Protein AF-A0A7V2TWV7-F1 (afdb_monomer_lite)

pLDDT: mean 93.36, std 8.92, range [49.44, 98.75]

Structure (mmCIF, N/CA/C/O backbone):
data_AF-A0A7V2TWV7-F1
#
_entry.id   AF-A0A7V2TWV7-F1
#
loop_
_atom_site.group_PDB
_atom_site.id
_atom_site.type_symbol
_atom_site.label_atom_id
_atom_site.label_alt_id
_atom_site.label_comp_id
_atom_site.label_asym_id
_atom_site.label_entity_id
_atom_site.label_seq_id
_atom_site.pdbx_PDB_ins_code
_atom_site.Cartn_x
_atom_site.Cartn_y
_atom_site.Cartn_z
_atom_site.occupancy
_atom_site.B_iso_or_equiv
_atom_site.auth_seq_id
_atom_site.auth_comp_id
_atom_site.auth_asym_id
_atom_site.auth_atom_id
_atom_site.pdbx_PDB_model_num
ATOM 1 N N . MET A 1 1 ? -21.139 -4.690 10.471 1.00 61.66 1 MET A N 1
ATOM 2 C CA . MET A 1 1 ? -19.764 -4.947 9.991 1.00 61.66 1 MET A CA 1
ATOM 3 C C . MET A 1 1 ? -18.711 -4.572 11.035 1.00 61.66 1 MET A C 1
ATOM 5 O O . MET A 1 1 ? -18.052 -5.474 11.526 1.00 61.66 1 MET A O 1
ATOM 9 N N . ALA A 1 2 ? -18.625 -3.311 11.488 1.00 77.69 2 ALA A N 1
ATOM 10 C CA . ALA A 1 2 ? -17.609 -2.866 12.463 1.00 77.69 2 ALA A CA 1
ATOM 11 C C . ALA A 1 2 ? -17.563 -3.653 13.796 1.00 77.69 2 ALA A C 1
ATOM 13 O O . ALA A 1 2 ? -16.496 -3.814 14.387 1.00 77.69 2 ALA A O 1
ATOM 14 N N . ARG A 1 3 ? -18.701 -4.185 14.267 1.00 82.31 3 ARG A N 1
ATOM 15 C CA . ARG A 1 3 ? -18.780 -4.985 15.506 1.00 82.31 3 ARG A CA 1
ATOM 16 C C . ARG A 1 3 ? -18.025 -6.320 15.440 1.00 82.31 3 ARG A C 1
ATOM 18 O O . ARG A 1 3 ? -17.662 -6.833 16.486 1.00 82.31 3 ARG A O 1
ATOM 25 N N . ASN A 1 4 ? -17.754 -6.839 14.240 1.00 89.12 4 ASN A N 1
ATOM 26 C CA . ASN A 1 4 ? -17.148 -8.161 14.041 1.00 89.12 4 ASN A CA 1
ATOM 27 C C . ASN A 1 4 ? -15.669 -8.093 13.617 1.00 89.12 4 ASN A C 1
ATOM 29 O O . ASN A 1 4 ? -15.103 -9.116 13.248 1.00 89.12 4 ASN A O 1
ATOM 33 N N . LEU A 1 5 ? -15.045 -6.907 13.623 1.00 95.56 5 LEU A N 1
ATOM 34 C CA . LEU A 1 5 ? -13.619 -6.796 13.301 1.00 95.56 5 LEU A CA 1
ATOM 35 C C . LEU A 1 5 ? -12.778 -7.468 14.388 1.00 95.56 5 LEU A C 1
ATOM 37 O O . LEU A 1 5 ? -12.935 -7.151 15.573 1.00 95.56 5 LEU A O 1
ATOM 41 N N . ARG A 1 6 ? -11.849 -8.327 13.960 1.00 96.88 6 ARG A N 1
ATOM 42 C CA . ARG A 1 6 ? -10.876 -9.044 14.799 1.00 96.88 6 ARG A CA 1
ATOM 43 C C . ARG A 1 6 ? -9.765 -8.112 15.297 1.00 96.88 6 ARG A C 1
ATOM 45 O O . ARG A 1 6 ? -8.617 -8.189 14.869 1.00 96.88 6 ARG A O 1
ATOM 52 N N . ARG A 1 7 ? -10.137 -7.152 16.153 1.00 95.50 7 ARG A N 1
ATOM 53 C CA . ARG A 1 7 ? -9.257 -6.086 16.687 1.00 95.50 7 ARG A CA 1
ATOM 54 C C . ARG A 1 7 ? -8.087 -6.621 17.509 1.00 95.50 7 ARG A C 1
ATOM 56 O O . ARG A 1 7 ? -7.082 -5.937 17.645 1.00 95.50 7 ARG A O 1
ATOM 63 N N . ASP A 1 8 ? -8.238 -7.815 18.059 1.00 95.50 8 ASP A N 1
ATOM 64 C CA . ASP A 1 8 ? -7.218 -8.562 18.791 1.00 95.50 8 ASP A CA 1
ATOM 65 C C . ASP A 1 8 ? -5.997 -8.927 17.930 1.00 95.50 8 ASP A C 1
ATOM 67 O O . ASP A 1 8 ? -4.922 -9.145 18.477 1.00 95.50 8 ASP A O 1
ATOM 71 N N . LEU A 1 9 ? -6.129 -8.918 16.597 1.00 96.88 9 LEU A N 1
ATOM 72 C CA . LEU A 1 9 ? -5.014 -9.134 15.669 1.00 96.88 9 LEU A CA 1
ATOM 73 C C . LEU A 1 9 ? -4.131 -7.892 15.465 1.00 96.88 9 LEU A C 1
ATOM 75 O O . LEU A 1 9 ? -3.061 -7.998 14.866 1.00 96.88 9 LEU A O 1
ATOM 79 N N . LEU A 1 10 ? -4.572 -6.709 15.908 1.00 96.62 10 LEU A N 1
ATOM 80 C CA . LEU A 1 10 ? -3.761 -5.497 15.816 1.00 96.62 10 LEU A CA 1
ATOM 81 C C . LEU A 1 10 ? -2.607 -5.568 16.815 1.00 96.62 10 LEU A C 1
ATOM 83 O O . LEU A 1 10 ? -2.808 -5.839 18.000 1.00 96.62 10 LEU A O 1
ATOM 87 N N . LEU A 1 11 ? -1.404 -5.255 16.334 1.00 96.19 11 LEU A N 1
ATOM 88 C CA . LEU A 1 11 ? -0.247 -5.081 17.204 1.00 96.19 11 LEU A CA 1
ATOM 89 C C . LEU A 1 11 ? -0.469 -3.896 18.160 1.00 96.19 11 LEU A C 1
ATOM 91 O O . LEU A 1 11 ? -1.264 -2.994 17.889 1.00 96.19 11 LEU A O 1
ATOM 95 N N . GLN A 1 12 ? 0.257 -3.920 19.277 1.00 94.69 12 GLN A N 1
ATOM 96 C CA . GLN A 1 12 ? 0.320 -2.840 20.264 1.00 94.69 12 GLN A CA 1
ATOM 97 C C . GLN A 1 12 ? 1.786 -2.435 20.428 1.00 94.69 12 GLN A C 1
ATOM 99 O O . GLN A 1 12 ? 2.433 -2.724 21.434 1.00 94.69 12 GLN A O 1
ATOM 104 N N . LEU A 1 13 ? 2.357 -1.872 19.364 1.00 93.12 13 LEU A N 1
ATOM 105 C CA . LEU A 1 13 ? 3.737 -1.405 19.374 1.00 93.12 13 LEU A CA 1
ATOM 106 C C . LEU A 1 13 ? 3.847 -0.195 20.309 1.00 93.12 13 LEU A C 1
ATOM 108 O O . LEU A 1 13 ? 2.980 0.680 20.251 1.00 93.12 13 LEU A O 1
ATOM 112 N N . PRO A 1 14 ? 4.897 -0.102 21.140 1.00 89.56 14 PRO A N 1
ATOM 113 C CA . PRO A 1 14 ? 5.072 1.060 21.994 1.00 89.56 14 PRO A CA 1
ATOM 114 C C . PRO A 1 14 ? 5.190 2.326 21.130 1.00 89.56 14 PRO A C 1
ATOM 116 O O . PRO A 1 14 ? 5.831 2.284 20.071 1.00 89.56 14 PRO A O 1
ATOM 119 N N . PRO A 1 15 ? 4.583 3.450 21.544 1.00 81.69 15 PRO A N 1
ATOM 120 C CA . PRO A 1 15 ? 4.800 4.719 20.869 1.00 81.69 15 PRO A CA 1
ATOM 121 C C . PRO A 1 15 ? 6.282 5.098 20.959 1.00 81.69 15 PRO A C 1
ATOM 123 O O . PRO A 1 15 ? 6.940 4.867 21.972 1.00 81.69 15 PRO A O 1
ATOM 126 N N . VAL A 1 16 ? 6.820 5.685 19.890 1.00 72.94 16 VAL A N 1
ATOM 127 C CA . VAL A 1 16 ? 8.181 6.226 19.917 1.00 72.94 16 VAL A CA 1
ATOM 128 C C . VAL A 1 16 ? 8.148 7.533 20.702 1.00 72.94 16 VAL A C 1
ATOM 130 O O . VAL A 1 16 ? 7.454 8.470 20.306 1.00 72.94 16 VAL A O 1
ATOM 133 N N . GLU A 1 17 ? 8.898 7.609 21.798 1.00 62.69 17 GLU A N 1
ATOM 134 C CA . GLU A 1 17 ? 9.150 8.876 22.484 1.00 62.69 17 GLU A CA 1
ATOM 135 C C . GLU A 1 17 ? 9.933 9.791 21.529 1.00 62.69 17 GLU A C 1
ATOM 137 O O . GLU A 1 17 ? 11.046 9.474 21.103 1.00 62.69 17 GLU A O 1
ATOM 142 N N . GLY A 1 18 ? 9.317 10.896 21.102 1.00 53.47 18 GLY A N 1
ATOM 143 C CA . GLY A 1 18 ? 9.945 11.857 20.197 1.00 53.47 18 GLY A CA 1
ATOM 144 C C . GLY A 1 18 ? 11.237 12.411 20.803 1.00 53.47 18 GLY A C 1
ATOM 145 O O . GLY A 1 18 ? 11.235 12.900 21.927 1.00 53.47 18 GLY A O 1
ATOM 146 N N . GLY A 1 19 ? 12.343 12.333 20.058 1.00 49.44 19 GLY A N 1
ATOM 147 C CA . GLY A 1 19 ? 13.677 12.626 20.587 1.00 49.44 19 GLY A CA 1
ATOM 148 C C . GLY A 1 19 ? 14.659 13.144 19.540 1.00 49.44 19 GLY A C 1
ATOM 149 O O . GLY A 1 19 ? 15.716 12.564 19.333 1.00 49.44 19 GLY A O 1
ATOM 150 N N . MET A 1 20 ? 14.305 14.242 18.877 1.00 53.69 20 MET A N 1
ATOM 151 C CA . MET A 1 20 ? 15.251 15.287 18.464 1.00 53.69 20 MET A CA 1
ATOM 152 C C . MET A 1 20 ? 14.556 16.627 18.736 1.00 53.69 20 MET A C 1
ATOM 154 O O . MET A 1 20 ? 13.328 16.669 18.748 1.00 53.69 20 MET A O 1
ATOM 158 N N . GLU A 1 21 ? 15.293 17.720 18.946 1.00 57.00 21 GLU A N 1
ATOM 159 C CA . GLU A 1 21 ? 14.737 19.045 19.309 1.00 57.00 21 GLU A CA 1
ATOM 160 C C . GLU A 1 21 ? 13.650 19.575 18.341 1.00 57.00 21 GLU A C 1
ATOM 162 O O . GLU A 1 21 ? 12.891 20.475 18.688 1.00 57.00 21 GLU A O 1
ATOM 167 N N . GLN A 1 22 ? 13.537 18.989 17.141 1.00 57.78 22 GLN A N 1
ATOM 168 C CA . GLN A 1 22 ? 12.493 19.223 16.132 1.00 57.78 22 GLN A CA 1
ATOM 169 C C . GLN A 1 22 ? 11.877 17.902 15.618 1.00 57.78 22 GLN A C 1
ATOM 171 O O . GLN A 1 22 ? 11.672 17.737 14.416 1.00 57.78 22 GLN A O 1
ATOM 176 N N . GLY A 1 23 ? 11.683 16.917 16.501 1.00 56.44 23 GLY A N 1
ATOM 177 C CA . GLY A 1 23 ? 11.329 15.536 16.152 1.00 56.44 23 GLY A CA 1
ATOM 178 C C . GLY A 1 23 ? 10.131 15.391 15.197 1.00 56.44 23 GLY A C 1
ATOM 179 O O . GLY A 1 23 ? 9.318 16.310 15.060 1.00 56.44 23 GLY A O 1
ATOM 180 N N . PRO A 1 24 ? 10.001 14.233 14.515 1.00 58.47 24 PRO A N 1
ATOM 181 C CA . PRO A 1 24 ? 8.863 13.979 13.638 1.00 58.47 24 PRO A CA 1
ATOM 182 C C . PRO A 1 24 ? 7.559 14.198 14.410 1.00 58.47 24 PRO A C 1
ATOM 184 O O . PRO A 1 24 ? 7.430 13.743 15.547 1.00 58.47 24 PRO A O 1
ATOM 187 N N . ARG A 1 25 ? 6.612 14.925 13.799 1.00 68.00 25 ARG A N 1
ATOM 188 C CA . ARG A 1 25 ? 5.305 15.197 14.415 1.00 68.00 25 ARG A CA 1
ATOM 189 C C . ARG A 1 25 ? 4.683 13.889 14.891 1.00 68.00 25 ARG A C 1
ATOM 191 O O . ARG A 1 25 ? 4.711 12.898 14.159 1.00 68.00 25 ARG A O 1
ATOM 198 N N . GLU A 1 26 ? 4.099 13.924 16.086 1.00 77.38 26 GLU A N 1
ATOM 199 C CA . GLU A 1 26 ? 3.306 12.815 16.605 1.00 77.38 26 GLU A CA 1
ATOM 200 C C . GLU A 1 26 ? 2.275 12.379 15.552 1.00 77.38 26 GLU A C 1
ATOM 202 O O . GLU A 1 26 ? 1.622 13.206 14.908 1.00 77.38 26 GLU A O 1
ATOM 207 N N . ILE A 1 27 ? 2.137 11.069 15.356 1.00 86.56 27 ILE A N 1
ATOM 208 C CA . ILE A 1 27 ? 1.070 10.523 14.525 1.00 86.56 27 ILE A CA 1
ATOM 209 C C . ILE A 1 27 ? -0.218 10.604 15.344 1.00 86.56 27 ILE A C 1
ATOM 211 O O . ILE A 1 27 ? -0.360 9.915 16.346 1.00 86.56 27 ILE A O 1
ATOM 215 N N . ILE A 1 28 ? -1.168 11.429 14.908 1.00 91.19 28 ILE A N 1
ATOM 216 C CA . ILE A 1 28 ? -2.465 11.596 15.573 1.00 91.19 28 ILE A CA 1
ATOM 217 C C . ILE A 1 28 ? -3.513 10.751 14.821 1.00 91.19 28 ILE A C 1
ATOM 219 O O . ILE A 1 28 ? -3.941 11.169 13.740 1.00 91.19 28 ILE A O 1
ATOM 223 N N . PRO A 1 29 ? -3.924 9.563 15.327 1.00 94.56 29 PRO A N 1
ATOM 224 C CA . PRO A 1 29 ? -4.937 8.707 14.702 1.00 94.56 29 PRO A CA 1
ATOM 225 C C . PRO A 1 29 ? -6.177 9.431 14.176 1.00 94.56 29 PRO A C 1
ATOM 227 O O . PRO A 1 29 ? -6.657 9.119 13.089 1.00 94.56 29 PRO A O 1
ATOM 230 N N . GLU A 1 30 ? -6.680 10.419 14.907 1.00 96.06 30 GLU A N 1
ATOM 231 C CA . GLU A 1 30 ? -7.881 11.173 14.561 1.00 96.06 30 GLU A CA 1
ATOM 232 C C . GLU A 1 30 ? -7.690 12.014 13.294 1.00 96.06 30 GLU A C 1
ATOM 234 O O . GLU A 1 30 ? -8.562 12.025 12.427 1.00 96.06 30 GLU A O 1
ATOM 239 N N . GLU A 1 31 ? -6.532 12.658 13.125 1.00 94.44 31 GLU A N 1
ATOM 240 C CA . GLU A 1 31 ? -6.228 13.403 11.898 1.00 94.44 31 GLU A CA 1
ATOM 241 C C . GLU A 1 31 ? -6.141 12.481 10.679 1.00 94.44 31 GLU A C 1
ATOM 243 O O . GLU A 1 31 ? -6.484 12.864 9.555 1.00 94.44 31 GLU A O 1
ATOM 248 N N . TRP A 1 32 ? -5.648 11.260 10.878 1.00 95.50 32 TRP A N 1
ATOM 249 C CA . TRP A 1 32 ? -5.621 10.255 9.824 1.00 95.50 32 TRP A CA 1
ATOM 250 C C . TRP A 1 32 ? -7.015 9.698 9.556 1.00 95.50 32 TRP A C 1
ATOM 252 O O . TRP A 1 32 ? -7.351 9.483 8.395 1.00 95.50 32 TRP A O 1
ATOM 262 N N . ALA A 1 33 ? -7.864 9.555 10.578 1.00 97.31 33 ALA A N 1
ATOM 263 C CA . ALA A 1 33 ? -9.247 9.122 10.399 1.00 97.31 33 ALA A CA 1
ATOM 264 C C . ALA A 1 33 ? -10.003 10.053 9.440 1.00 97.31 33 ALA A C 1
ATOM 266 O O . ALA A 1 33 ? -10.718 9.571 8.560 1.00 97.31 33 ALA A O 1
ATOM 267 N N . GLU A 1 34 ? -9.788 11.367 9.552 1.00 95.75 34 GLU A N 1
ATOM 268 C CA . GLU A 1 34 ? -10.427 12.358 8.678 1.00 95.75 34 GLU A CA 1
ATOM 269 C C . GLU A 1 34 ? -9.988 12.253 7.208 1.00 95.75 34 GLU A C 1
ATOM 271 O O . GLU A 1 34 ? -10.780 12.536 6.308 1.00 95.75 34 GLU A O 1
ATOM 276 N N . ARG A 1 35 ? -8.766 11.784 6.928 1.00 94.69 35 ARG A N 1
ATOM 277 C CA . ARG A 1 35 ? -8.273 11.588 5.548 1.00 94.69 35 ARG A CA 1
ATOM 278 C C . ARG A 1 35 ? -8.954 10.421 4.833 1.00 94.69 35 ARG A C 1
ATOM 280 O O . ARG A 1 35 ? -9.152 10.480 3.624 1.00 94.69 35 ARG A O 1
ATOM 287 N N . PHE A 1 36 ? -9.351 9.398 5.586 1.00 96.94 36 PHE A N 1
ATOM 288 C CA . PHE A 1 36 ? -10.046 8.213 5.070 1.00 96.94 36 PHE A CA 1
ATOM 289 C C . PHE A 1 36 ? -11.573 8.292 5.236 1.00 96.94 36 PHE A C 1
ATOM 291 O O . PHE A 1 36 ? -12.278 7.336 4.931 1.00 96.94 36 PHE A O 1
ATOM 298 N N . ARG A 1 37 ? -12.125 9.415 5.724 1.00 96.88 37 ARG A N 1
ATOM 299 C CA . ARG A 1 37 ? -13.570 9.537 6.007 1.00 96.88 37 ARG A CA 1
ATOM 300 C C . ARG A 1 37 ? -14.452 9.549 4.751 1.00 96.88 37 ARG A C 1
ATOM 302 O O . ARG A 1 37 ? -15.658 9.344 4.857 1.00 96.88 37 ARG A O 1
ATOM 309 N N . ARG A 1 38 ? -13.882 9.899 3.591 1.00 96.69 38 ARG A N 1
ATOM 310 C CA . ARG A 1 38 ? -14.579 10.026 2.299 1.00 96.69 38 ARG A CA 1
ATOM 311 C C . ARG A 1 38 ? -14.051 8.962 1.329 1.00 96.69 38 ARG A C 1
ATOM 313 O O . ARG A 1 38 ? -12.848 8.708 1.359 1.00 96.69 38 ARG A O 1
ATOM 320 N N . PRO A 1 39 ? -14.895 8.407 0.440 1.00 94.25 39 PRO A N 1
ATOM 321 C CA . PRO A 1 39 ? -14.467 7.396 -0.524 1.00 94.25 39 PRO A CA 1
ATOM 322 C C . PRO A 1 39 ? -13.392 7.915 -1.476 1.00 94.25 39 PRO A C 1
ATOM 324 O O . PRO A 1 39 ? -13.570 8.970 -2.095 1.00 94.25 39 PRO A O 1
ATOM 327 N N . TRP A 1 40 ? -12.307 7.160 -1.618 1.00 95.75 40 TRP A N 1
ATOM 328 C CA . TRP A 1 40 ? -11.305 7.367 -2.662 1.00 95.75 40 TRP A CA 1
ATOM 329 C C . TRP A 1 40 ? -11.711 6.547 -3.891 1.00 95.75 40 TRP A C 1
ATOM 331 O O . TRP A 1 40 ? -12.102 5.390 -3.757 1.00 95.75 40 TRP A O 1
ATOM 341 N N . LEU A 1 41 ? -11.720 7.171 -5.073 1.00 92.12 41 LEU A N 1
ATOM 342 C CA . LEU A 1 41 ? -12.352 6.585 -6.261 1.00 92.12 41 LEU A CA 1
ATOM 343 C C . LEU A 1 41 ? -11.518 5.456 -6.872 1.00 92.12 41 LEU A C 1
ATOM 345 O O . LEU A 1 41 ? -12.093 4.471 -7.314 1.00 92.12 41 LEU A O 1
ATOM 349 N N . ASP A 1 42 ? -10.189 5.603 -6.892 1.00 93.56 42 ASP A N 1
ATOM 350 C CA . ASP A 1 42 ? -9.181 4.599 -7.282 1.00 93.56 42 ASP A CA 1
ATOM 351 C C . ASP A 1 42 ? -9.431 3.795 -8.580 1.00 93.56 42 ASP A C 1
ATOM 353 O O . ASP A 1 42 ? -8.740 2.813 -8.847 1.00 93.56 42 ASP A O 1
ATOM 357 N N . VAL A 1 43 ? -10.364 4.221 -9.432 1.00 94.38 43 VAL A N 1
ATOM 358 C CA . VAL A 1 43 ? -10.708 3.564 -10.702 1.00 94.38 43 VAL A CA 1
ATOM 359 C C . VAL A 1 43 ? -9.887 4.090 -11.880 1.00 94.38 43 VAL A C 1
ATOM 361 O O . VAL A 1 43 ? -9.593 3.329 -12.801 1.00 94.38 43 VAL A O 1
ATOM 364 N N . CYS A 1 44 ? -9.463 5.359 -11.878 1.00 94.12 44 CYS A N 1
ATOM 365 C CA . CYS A 1 44 ? -8.508 5.856 -12.867 1.00 94.12 44 CYS A CA 1
ATOM 366 C C . CYS A 1 44 ? -7.072 5.590 -12.410 1.00 94.12 44 CYS A C 1
ATOM 368 O O . CYS A 1 44 ? -6.596 6.172 -11.437 1.00 94.12 44 CYS A O 1
ATOM 370 N N . PHE A 1 45 ? -6.332 4.778 -13.168 1.00 94.44 45 PHE A N 1
ATOM 371 C CA . PHE A 1 45 ? -4.949 4.421 -12.829 1.00 94.44 45 PHE A CA 1
ATOM 372 C C . PHE A 1 45 ? -4.014 5.630 -12.638 1.00 94.44 45 PHE A C 1
ATOM 374 O O . PHE A 1 45 ? -3.135 5.608 -11.780 1.00 94.44 45 PHE A O 1
ATOM 381 N N . PHE A 1 46 ? -4.201 6.694 -13.422 1.00 94.25 46 PHE A N 1
ATOM 382 C CA . PHE A 1 46 ? -3.377 7.903 -13.325 1.00 94.25 46 PHE A CA 1
ATOM 383 C C . PHE A 1 46 ? -3.931 8.954 -12.353 1.00 94.25 46 PHE A C 1
ATOM 385 O O . PHE A 1 46 ? -3.339 10.023 -12.248 1.00 94.25 46 PHE A O 1
ATOM 392 N N . GLY A 1 47 ? -5.037 8.665 -11.658 1.00 90.94 47 GLY A N 1
ATOM 393 C CA . GLY A 1 47 ? -5.611 9.549 -10.643 1.00 90.94 47 GLY A CA 1
ATOM 394 C C . GLY A 1 47 ? -6.223 10.840 -11.190 1.00 90.94 47 GLY A C 1
ATOM 395 O O . GLY A 1 47 ? -6.466 11.761 -10.421 1.00 90.94 47 GLY A O 1
ATOM 396 N N . LEU A 1 48 ? -6.498 10.928 -12.497 1.00 91.81 48 LEU A N 1
ATOM 397 C CA . LEU A 1 48 ? -7.046 12.143 -13.126 1.00 91.81 48 LEU A CA 1
ATOM 398 C C . LEU A 1 48 ? -8.462 12.497 -12.640 1.00 91.81 48 LEU A C 1
ATOM 400 O O . LEU A 1 48 ? -8.927 13.614 -12.846 1.00 91.81 48 LEU A O 1
ATOM 404 N N . ASP A 1 49 ? -9.143 11.543 -12.013 1.00 92.81 49 ASP A N 1
ATOM 405 C CA . ASP A 1 49 ? -10.449 11.682 -11.374 1.00 92.81 49 ASP A CA 1
ATOM 406 C C . ASP A 1 49 ? -10.353 11.870 -9.848 1.00 92.81 49 ASP A C 1
ATOM 408 O O . ASP A 1 49 ? -11.386 11.954 -9.182 1.00 92.81 49 ASP A O 1
ATOM 412 N N . ALA A 1 50 ? -9.141 11.947 -9.281 1.00 93.75 50 ALA A N 1
ATOM 413 C CA . ALA A 1 50 ? -8.938 12.077 -7.845 1.00 93.75 50 ALA A CA 1
ATOM 414 C C . ALA A 1 50 ? -9.525 13.405 -7.331 1.00 93.75 50 ALA A C 1
ATOM 416 O O . ALA A 1 50 ? -9.129 14.485 -7.788 1.00 93.75 50 ALA A O 1
ATOM 417 N N . PRO A 1 51 ? -10.437 13.368 -6.343 1.00 93.50 51 PRO A N 1
ATOM 418 C CA . PRO A 1 51 ? -10.982 14.584 -5.757 1.00 93.50 51 PRO A CA 1
ATOM 419 C C . PRO A 1 51 ? -9.908 15.387 -5.013 1.00 93.50 51 PRO A C 1
ATOM 421 O O . PRO A 1 51 ? -9.488 15.020 -3.913 1.00 93.50 51 PRO A O 1
ATOM 424 N N . ILE A 1 52 ? -9.512 16.522 -5.597 1.00 91.00 52 ILE A N 1
ATOM 425 C CA . ILE A 1 52 ? -8.406 17.371 -5.118 1.00 91.00 52 ILE A CA 1
ATOM 426 C C . ILE A 1 52 ? -8.542 17.804 -3.650 1.00 91.00 52 ILE A C 1
ATOM 428 O O . ILE A 1 52 ? -7.545 18.016 -2.967 1.00 91.00 52 ILE A O 1
ATOM 432 N N . GLU A 1 53 ? -9.773 17.922 -3.151 1.00 92.62 53 GLU A N 1
ATOM 433 C CA . GLU A 1 53 ? -10.050 18.368 -1.784 1.00 92.62 53 GLU A CA 1
ATOM 434 C C . GLU A 1 53 ? -9.632 17.362 -0.704 1.00 92.62 53 GLU A C 1
ATOM 436 O O . GLU A 1 53 ? -9.422 17.765 0.440 1.00 92.62 53 GLU A O 1
ATOM 441 N N . TYR A 1 54 ? -9.604 16.058 -1.002 1.00 92.56 54 TYR A N 1
ATOM 442 C CA . TYR A 1 54 ? -9.535 15.048 0.063 1.00 92.56 54 TYR A CA 1
ATOM 443 C C . TYR A 1 54 ? -8.862 13.719 -0.299 1.00 92.56 54 TYR A C 1
ATOM 445 O O . TYR A 1 54 ? -8.597 12.928 0.606 1.00 92.56 54 TYR A O 1
ATOM 453 N N . MET A 1 55 ? -8.592 13.453 -1.577 1.00 93.12 55 MET A N 1
ATOM 454 C CA . MET A 1 55 ? -7.932 12.230 -2.031 1.00 93.12 55 MET A CA 1
ATOM 455 C C . MET A 1 55 ? -6.538 12.568 -2.576 1.00 93.12 55 MET A C 1
ATOM 457 O O . MET A 1 55 ? -6.403 13.524 -3.343 1.00 93.12 55 MET A O 1
ATOM 461 N N . PRO A 1 56 ? -5.488 11.802 -2.231 1.00 93.00 56 PRO A N 1
ATOM 462 C CA . PRO A 1 56 ? -4.191 11.974 -2.869 1.00 93.00 56 PRO A CA 1
ATOM 463 C C . PRO A 1 56 ? -4.257 11.601 -4.358 1.00 93.00 56 PRO A C 1
ATOM 465 O O . PRO A 1 56 ? -4.798 10.559 -4.718 1.00 93.00 56 PRO A O 1
ATOM 468 N N . HIS A 1 57 ? -3.681 12.444 -5.217 1.00 91.31 57 HIS A N 1
ATOM 469 C CA . HIS A 1 57 ? -3.690 12.235 -6.670 1.00 91.31 57 HIS A CA 1
ATOM 470 C C . HIS A 1 57 ? -2.704 11.149 -7.124 1.00 91.31 57 HIS A C 1
ATOM 472 O O . HIS A 1 57 ? -3.021 10.336 -7.988 1.00 91.31 57 HIS A O 1
ATOM 478 N N . TYR A 1 58 ? -1.490 11.143 -6.569 1.00 93.88 58 TYR A N 1
ATOM 479 C CA . TYR A 1 58 ? -0.406 10.281 -7.030 1.00 93.88 58 TYR A CA 1
ATOM 480 C C . TYR A 1 58 ? -0.156 9.109 -6.063 1.00 93.88 58 TYR A C 1
ATOM 482 O O . TYR A 1 58 ? -0.497 9.146 -4.875 1.00 93.88 58 TYR A O 1
ATOM 490 N N . GLY A 1 59 ? 0.318 7.984 -6.611 1.00 93.38 59 GLY A N 1
ATOM 491 C CA . GLY A 1 59 ? 0.336 6.706 -5.893 1.00 93.38 59 GLY A CA 1
ATOM 492 C C . GLY A 1 59 ? 1.306 6.689 -4.715 1.00 93.38 59 GLY A C 1
ATOM 493 O O . GLY A 1 59 ? 1.009 6.082 -3.689 1.00 93.38 59 GLY A O 1
ATOM 494 N N . HIS A 1 60 ? 2.395 7.445 -4.811 1.00 92.88 60 HIS A N 1
ATOM 495 C CA . HIS A 1 60 ? 3.323 7.717 -3.721 1.00 92.88 60 HIS A CA 1
ATOM 496 C C . HIS A 1 60 ? 2.612 8.292 -2.484 1.00 92.88 60 HIS A C 1
ATOM 498 O O . HIS A 1 60 ? 2.795 7.806 -1.368 1.00 92.88 60 HIS A O 1
ATOM 504 N N . GLU A 1 61 ? 1.751 9.295 -2.660 1.00 93.94 61 GLU A N 1
ATOM 505 C CA . GLU A 1 61 ? 1.047 9.953 -1.560 1.00 93.94 61 GLU A CA 1
ATOM 506 C C . GLU A 1 61 ? -0.035 9.053 -0.967 1.00 93.94 61 GLU A C 1
ATOM 508 O O . GLU A 1 61 ? -0.254 9.087 0.247 1.00 93.94 61 GLU A O 1
ATOM 513 N N . VAL A 1 62 ? -0.670 8.216 -1.792 1.00 95.75 62 VAL A N 1
ATOM 514 C CA . VAL A 1 62 ?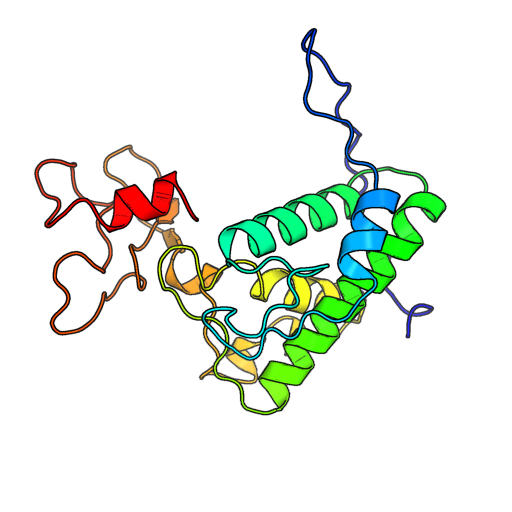 -1.567 7.161 -1.303 1.00 95.75 62 VAL A CA 1
ATOM 515 C C . VAL A 1 62 ? -0.799 6.133 -0.481 1.00 95.75 62 VAL A C 1
ATOM 517 O O . VAL A 1 62 ? -1.204 5.849 0.644 1.00 95.75 62 VAL A O 1
ATOM 520 N N . CYS A 1 63 ? 0.334 5.633 -0.980 1.00 94.88 63 CYS A N 1
ATOM 521 C CA . CYS A 1 63 ? 1.200 4.704 -0.256 1.00 94.88 63 CYS A CA 1
ATOM 522 C C . CYS A 1 63 ? 1.637 5.291 1.094 1.00 94.88 63 CYS A C 1
ATOM 524 O O . CYS A 1 63 ? 1.494 4.644 2.131 1.00 94.88 63 CYS A O 1
ATOM 526 N N . ARG A 1 64 ? 2.058 6.562 1.114 1.00 94.56 64 ARG A N 1
ATOM 527 C CA . ARG A 1 64 ? 2.402 7.282 2.346 1.00 94.56 64 ARG A CA 1
ATOM 528 C C . ARG A 1 64 ? 1.222 7.357 3.312 1.00 94.56 64 ARG A C 1
ATOM 530 O O . ARG A 1 64 ? 1.387 7.074 4.496 1.00 94.56 64 ARG A O 1
ATOM 537 N N . ALA A 1 65 ? 0.038 7.738 2.834 1.00 95.94 65 ALA A N 1
ATOM 538 C CA . ALA A 1 65 ? -1.144 7.855 3.683 1.00 95.94 65 ALA A CA 1
ATOM 539 C C . ALA A 1 65 ? -1.555 6.506 4.286 1.00 95.94 65 ALA A C 1
ATOM 541 O O . ALA A 1 65 ? -1.837 6.413 5.480 1.00 95.94 65 ALA A O 1
ATOM 542 N N . VAL A 1 66 ? -1.526 5.458 3.466 1.00 97.44 66 VAL A N 1
ATOM 543 C CA . VAL A 1 66 ? -1.811 4.077 3.855 1.00 97.44 66 VAL A CA 1
ATOM 544 C C . VAL A 1 66 ? -0.790 3.564 4.867 1.00 97.44 66 VAL A C 1
ATOM 546 O O . VAL A 1 66 ? -1.181 2.981 5.878 1.00 97.44 66 VAL A O 1
ATOM 549 N N . GLY A 1 67 ? 0.500 3.823 4.647 1.00 96.31 67 GLY A N 1
ATOM 550 C CA . GLY A 1 67 ? 1.576 3.426 5.554 1.00 96.31 67 GLY A CA 1
ATOM 551 C C . GLY A 1 67 ? 1.458 4.087 6.926 1.00 96.31 67 GLY A C 1
ATOM 552 O O . GLY A 1 67 ? 1.494 3.396 7.943 1.00 96.31 67 GLY A O 1
ATOM 553 N N . VAL A 1 68 ? 1.237 5.407 6.970 1.00 95.50 68 VAL A N 1
ATOM 554 C CA . VAL A 1 68 ? 1.104 6.126 8.248 1.00 95.50 68 VAL A CA 1
ATOM 555 C C . VAL A 1 68 ? -0.165 5.715 8.994 1.00 95.50 68 VAL A C 1
ATOM 557 O O . VAL A 1 68 ? -0.097 5.455 10.193 1.00 95.50 68 VAL A O 1
ATOM 560 N N . ALA A 1 69 ? -1.305 5.592 8.305 1.00 97.12 69 ALA A N 1
ATOM 561 C CA . ALA A 1 69 ? -2.542 5.108 8.918 1.00 97.12 69 ALA A CA 1
ATOM 562 C C . ALA A 1 69 ? -2.382 3.696 9.497 1.00 97.12 69 ALA A C 1
ATOM 564 O O . ALA A 1 69 ? -2.797 3.436 10.624 1.00 97.12 69 ALA A O 1
ATOM 565 N N . SER A 1 70 ? -1.728 2.802 8.756 1.00 97.19 70 SER A N 1
ATOM 566 C CA . SER A 1 70 ? -1.466 1.434 9.211 1.00 97.19 70 SER A CA 1
ATOM 567 C C . SER A 1 70 ? -0.576 1.413 10.445 1.00 97.19 70 SER A C 1
ATOM 569 O O . SER A 1 70 ? -0.894 0.727 11.412 1.00 97.19 70 SER A O 1
ATOM 571 N N . LEU A 1 71 ? 0.501 2.203 10.453 1.00 95.06 71 LEU A N 1
ATOM 572 C CA . LEU A 1 71 ? 1.372 2.321 11.618 1.00 95.06 71 LEU A CA 1
ATOM 573 C C . LEU A 1 71 ? 0.602 2.860 12.830 1.00 95.06 71 LEU A C 1
ATOM 575 O O . LEU A 1 71 ? 0.680 2.269 13.901 1.00 95.06 71 LEU A O 1
ATOM 579 N N . ALA A 1 72 ? -0.207 3.909 12.652 1.00 95.06 72 ALA A N 1
ATOM 580 C CA . ALA A 1 72 ? -1.043 4.466 13.717 1.00 95.06 72 ALA A CA 1
ATOM 581 C C . ALA A 1 72 ? -1.984 3.417 14.337 1.00 95.06 72 ALA A C 1
ATOM 583 O O . ALA A 1 72 ? -2.214 3.422 15.545 1.00 95.06 72 ALA A O 1
ATOM 584 N N . LEU A 1 73 ? -2.520 2.503 13.520 1.00 97.25 73 LEU A N 1
ATOM 585 C CA . LEU A 1 73 ? -3.397 1.423 13.979 1.00 97.25 73 LEU A CA 1
ATOM 586 C C . LEU A 1 73 ? -2.659 0.338 14.782 1.00 97.25 73 LEU A C 1
ATOM 588 O O . LEU A 1 73 ? -3.267 -0.279 15.662 1.00 97.25 73 LEU A O 1
ATOM 592 N N . LEU A 1 74 ? -1.369 0.138 14.498 1.00 96.25 74 LEU A N 1
ATOM 593 C CA . LEU A 1 74 ? -0.496 -0.866 15.119 1.00 96.25 74 LEU A CA 1
ATOM 594 C C . LEU A 1 74 ? 0.282 -0.349 16.342 1.00 96.25 74 LEU A C 1
ATOM 596 O O . LEU A 1 74 ? 0.938 -1.139 17.015 1.00 96.25 74 LEU A O 1
ATOM 600 N N . VAL A 1 75 ? 0.227 0.952 16.632 1.00 93.88 75 VAL A N 1
ATOM 601 C CA . VAL A 1 75 ? 0.787 1.563 17.851 1.00 93.88 75 VAL A CA 1
ATOM 602 C C . VAL A 1 75 ? -0.221 1.468 18.999 1.00 93.88 75 VAL A C 1
ATOM 604 O O . VAL A 1 75 ? -1.429 1.573 18.772 1.00 93.88 75 VAL A O 1
ATOM 607 N N . ASP A 1 76 ? 0.259 1.299 20.230 1.00 93.56 76 ASP A N 1
ATOM 608 C CA . ASP A 1 76 ? -0.521 1.175 21.471 1.00 93.56 76 ASP A CA 1
ATOM 609 C C . ASP A 1 76 ? -1.146 2.508 21.933 1.00 93.56 76 ASP A C 1
ATOM 611 O O . ASP A 1 76 ? -0.934 3.001 23.039 1.00 93.56 76 ASP A O 1
ATOM 615 N N . TYR A 1 77 ? -1.915 3.145 21.049 1.00 93.06 77 TYR A N 1
ATOM 616 C CA . TYR A 1 77 ? -2.819 4.230 21.419 1.00 93.06 77 TYR A CA 1
ATOM 617 C C . TYR A 1 77 ? -4.108 3.676 22.045 1.00 93.06 77 TYR A C 1
ATOM 619 O O . TYR A 1 77 ? -4.546 2.581 21.669 1.00 93.06 77 TYR A O 1
ATOM 627 N N . PRO A 1 78 ? -4.797 4.456 22.906 1.00 94.00 78 PRO A N 1
ATOM 628 C CA . PRO A 1 78 ? -6.128 4.101 23.390 1.00 94.00 78 PRO A CA 1
ATOM 629 C C . PRO A 1 78 ? -7.064 3.720 22.239 1.00 94.00 78 PRO A C 1
ATOM 631 O O . PRO A 1 78 ? -7.082 4.369 21.187 1.00 94.00 78 PRO A O 1
ATOM 634 N N . LYS A 1 79 ? -7.850 2.657 22.425 1.00 93.44 79 LYS A N 1
ATOM 635 C CA . LYS A 1 79 ? -8.701 2.087 21.366 1.00 93.44 79 LYS A CA 1
ATOM 636 C C . LYS A 1 79 ? -9.674 3.121 20.807 1.00 93.44 79 LYS A C 1
ATOM 638 O O . LYS A 1 79 ? -9.889 3.174 19.601 1.00 93.44 79 LYS A O 1
ATOM 643 N N . GLU A 1 80 ? -10.197 3.981 21.672 1.00 94.44 80 GLU A N 1
ATOM 644 C CA . GLU A 1 80 ? -11.155 5.038 21.353 1.00 94.44 80 GLU A CA 1
ATOM 645 C C . GLU A 1 80 ? -10.573 6.046 20.354 1.00 94.44 80 GLU A C 1
ATOM 647 O O . GLU A 1 80 ? -11.288 6.521 19.471 1.00 94.44 80 GLU A O 1
ATOM 652 N N . ARG A 1 81 ? -9.262 6.314 20.440 1.00 94.69 81 ARG A N 1
ATOM 653 C CA . ARG A 1 81 ? -8.543 7.187 19.500 1.00 94.69 81 ARG A CA 1
ATOM 654 C C . ARG A 1 81 ? -8.386 6.551 18.122 1.00 94.69 81 ARG A C 1
ATOM 656 O O . ARG A 1 81 ? -8.470 7.228 17.100 1.00 94.69 81 ARG A O 1
ATOM 663 N N . LYS A 1 82 ? -8.172 5.233 18.083 1.00 95.50 82 LYS A N 1
ATOM 664 C CA . LYS A 1 82 ? -7.942 4.475 16.843 1.00 95.50 82 LYS A CA 1
ATOM 665 C C . LYS A 1 82 ? -9.230 4.065 16.132 1.00 95.50 82 LYS A C 1
ATOM 667 O O . LYS A 1 82 ? -9.199 3.831 14.929 1.00 95.50 82 LYS A O 1
ATOM 672 N N . GLU A 1 83 ? -10.355 3.976 16.838 1.00 96.31 83 GLU A N 1
ATOM 673 C CA . GLU A 1 83 ? -11.571 3.318 16.339 1.00 96.31 83 GLU A CA 1
ATOM 674 C C . GLU A 1 83 ? -12.099 3.927 15.030 1.00 96.31 83 GLU A C 1
ATOM 676 O O . GLU A 1 83 ? -12.404 3.196 14.088 1.00 96.31 83 GLU A O 1
ATOM 681 N N . LYS A 1 84 ? -12.154 5.262 14.921 1.00 97.69 84 LYS A N 1
ATOM 682 C CA . LYS A 1 84 ? -12.595 5.918 13.676 1.00 97.69 84 LYS A CA 1
ATOM 683 C C . LYS A 1 84 ? -11.645 5.640 12.514 1.00 97.69 84 LYS A C 1
ATOM 685 O O . LYS A 1 84 ? -12.102 5.319 11.420 1.00 97.69 84 LYS A O 1
ATOM 690 N N . LEU A 1 85 ? -10.336 5.735 12.753 1.00 98.19 85 LEU A N 1
ATOM 691 C CA . LEU A 1 85 ? -9.330 5.425 11.740 1.00 98.19 85 LEU A CA 1
ATOM 692 C C . LEU A 1 85 ? -9.450 3.969 11.288 1.00 98.19 85 LEU A C 1
ATOM 694 O O . LEU A 1 85 ? -9.430 3.705 10.091 1.00 98.19 85 LEU A O 1
ATOM 698 N N . LEU A 1 86 ? -9.634 3.042 12.231 1.00 98.31 86 LEU A N 1
ATOM 699 C CA . LEU A 1 86 ? -9.754 1.616 11.949 1.00 98.31 86 LEU A CA 1
ATOM 700 C C . LEU A 1 86 ? -10.933 1.341 11.018 1.00 98.31 86 LEU A C 1
ATOM 702 O O . LEU A 1 86 ? -10.773 0.662 10.007 1.00 98.31 86 LEU A O 1
ATOM 706 N N . ILE A 1 87 ? -12.108 1.883 11.348 1.00 98.19 87 ILE A N 1
ATOM 707 C CA . ILE A 1 87 ? -13.319 1.704 10.544 1.00 98.19 87 ILE A CA 1
ATOM 708 C C . ILE A 1 87 ? -13.114 2.273 9.138 1.00 98.19 87 ILE A C 1
ATOM 710 O O . ILE A 1 87 ? -13.377 1.575 8.161 1.00 98.19 87 ILE A O 1
ATOM 714 N N . ASN A 1 88 ? -12.613 3.504 9.033 1.00 98.38 88 ASN A N 1
ATOM 715 C CA . ASN A 1 88 ? -12.432 4.180 7.749 1.00 98.38 88 ASN A CA 1
ATOM 716 C C . ASN A 1 88 ? -11.387 3.474 6.870 1.00 98.38 88 ASN A C 1
ATOM 718 O O . ASN A 1 88 ? -11.590 3.298 5.671 1.00 98.38 88 ASN A O 1
ATOM 722 N N . PHE A 1 89 ? -10.288 3.013 7.467 1.00 98.50 89 PHE A N 1
ATOM 723 C CA . PHE A 1 89 ? -9.229 2.306 6.753 1.00 98.50 89 PHE A CA 1
ATOM 724 C C . PHE A 1 89 ? -9.675 0.911 6.284 1.00 98.50 89 PHE A C 1
ATOM 726 O O . PHE A 1 89 ? -9.385 0.513 5.156 1.00 98.50 89 PHE A O 1
ATOM 733 N N . VAL A 1 90 ? -10.451 0.190 7.104 1.00 98.56 90 VAL A N 1
ATOM 734 C CA . VAL A 1 90 ? -11.086 -1.072 6.687 1.00 98.56 90 VAL A CA 1
ATOM 735 C C . VAL A 1 90 ? -12.096 -0.832 5.564 1.00 98.56 90 VAL A C 1
ATOM 737 O O . VAL A 1 90 ? -12.121 -1.607 4.609 1.00 98.56 90 VAL A O 1
ATOM 740 N N . GLN A 1 91 ? -12.893 0.240 5.640 1.00 98.12 91 GLN A N 1
ATOM 741 C CA . GLN A 1 91 ? -13.827 0.606 4.573 1.00 98.12 91 GLN A CA 1
ATOM 742 C C . GLN A 1 91 ? -13.101 0.853 3.250 1.00 98.12 91 GLN A C 1
ATOM 744 O O . GLN A 1 91 ? -13.497 0.288 2.237 1.00 98.12 91 GLN A O 1
ATOM 749 N N . TYR A 1 92 ? -11.986 1.584 3.268 1.00 98.38 92 TYR A N 1
ATOM 750 C CA . TYR A 1 92 ? -11.174 1.787 2.069 1.00 98.38 92 TYR A CA 1
ATOM 751 C C . TYR A 1 92 ? -10.681 0.460 1.459 1.00 98.38 92 TYR A C 1
ATOM 753 O O . TYR A 1 92 ? -10.770 0.260 0.249 1.00 98.38 92 TYR A O 1
ATOM 761 N N . GLY A 1 93 ? -10.249 -0.500 2.284 1.00 98.50 93 GLY A N 1
ATOM 762 C CA . GLY A 1 93 ? -9.903 -1.847 1.813 1.00 98.50 93 GLY A CA 1
ATOM 763 C C . GLY A 1 93 ? -11.076 -2.600 1.168 1.00 98.50 93 GLY A C 1
ATOM 764 O O . GLY A 1 93 ? -10.893 -3.284 0.160 1.00 98.50 93 GLY A O 1
ATOM 765 N N . ILE A 1 94 ? -12.288 -2.454 1.714 1.00 98.56 94 ILE A N 1
ATOM 766 C CA . ILE A 1 94 ? -13.523 -3.026 1.147 1.00 98.56 94 ILE A CA 1
ATOM 767 C C . ILE A 1 94 ? -13.862 -2.370 -0.196 1.00 98.56 94 ILE A C 1
ATOM 769 O O . ILE A 1 94 ? -14.246 -3.074 -1.132 1.00 98.56 94 ILE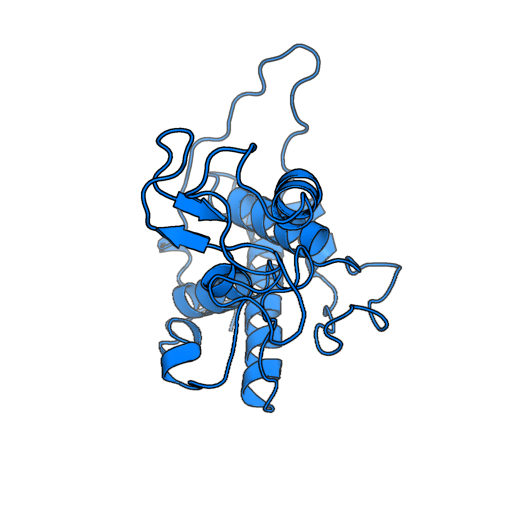 A O 1
ATOM 773 N N . ASP A 1 95 ? -13.698 -1.053 -0.305 1.00 98.38 95 ASP A N 1
ATOM 774 C CA . ASP A 1 95 ? -13.987 -0.290 -1.521 1.00 98.38 95 ASP A CA 1
ATOM 775 C C . ASP A 1 95 ? -13.043 -0.705 -2.659 1.00 98.38 95 ASP A C 1
ATOM 777 O O . ASP A 1 95 ? -13.504 -1.087 -3.740 1.00 98.38 95 ASP A O 1
ATOM 781 N N . LEU A 1 96 ? -11.731 -0.759 -2.392 1.00 98.44 96 LEU A N 1
ATOM 782 C CA . LEU A 1 96 ? -10.732 -1.255 -3.348 1.00 98.44 96 LEU A CA 1
ATOM 783 C C . LEU A 1 96 ? -11.016 -2.700 -3.777 1.00 98.44 96 LEU A C 1
ATOM 785 O O . LEU A 1 96 ? -10.892 -3.047 -4.954 1.00 98.44 96 LEU A O 1
ATOM 789 N N . TRP A 1 97 ? -11.435 -3.555 -2.841 1.00 98.50 97 TRP A N 1
ATOM 790 C CA . TRP A 1 97 ? -11.833 -4.918 -3.176 1.00 98.50 97 TRP A CA 1
ATOM 791 C C . TRP A 1 97 ? -13.098 -4.960 -4.036 1.00 98.50 97 TRP A C 1
ATOM 793 O O . TRP A 1 97 ? -13.190 -5.759 -4.968 1.00 98.50 97 TRP A O 1
ATOM 803 N N . GLY A 1 98 ? -14.063 -4.076 -3.776 1.00 98.31 98 GLY A N 1
ATOM 804 C CA . GLY A 1 98 ? -15.229 -3.861 -4.631 1.00 98.31 98 GLY A CA 1
ATOM 805 C C . GLY A 1 98 ? -14.838 -3.528 -6.072 1.00 98.31 98 GLY A C 1
ATOM 806 O O . GLY A 1 98 ? -15.358 -4.156 -6.994 1.00 98.31 98 GLY A O 1
ATOM 807 N N . ILE A 1 99 ? -13.869 -2.626 -6.258 1.00 98.06 99 ILE A N 1
ATOM 808 C CA . ILE A 1 99 ? -13.323 -2.252 -7.574 1.00 98.06 99 ILE A CA 1
ATOM 809 C C . ILE A 1 99 ? -12.721 -3.470 -8.292 1.00 98.06 99 ILE A C 1
ATOM 811 O O . ILE A 1 99 ? -13.038 -3.724 -9.457 1.00 98.06 99 ILE A O 1
ATOM 815 N N . VAL A 1 100 ? -11.908 -4.277 -7.600 1.00 98.31 100 VAL A N 1
ATOM 816 C CA . VAL A 1 100 ? -11.339 -5.514 -8.170 1.00 98.31 100 VAL A CA 1
ATOM 817 C C . VAL A 1 100 ? -12.442 -6.501 -8.566 1.00 98.31 100 VAL A C 1
ATOM 819 O O . VAL A 1 100 ? -12.436 -7.015 -9.684 1.00 98.31 100 VAL A O 1
ATOM 822 N N . ARG A 1 101 ? -13.437 -6.725 -7.697 1.00 98.06 101 ARG A N 1
ATOM 823 C CA . ARG A 1 101 ? -14.573 -7.624 -7.983 1.00 98.06 101 ARG A CA 1
ATOM 824 C C . ARG A 1 101 ? -15.440 -7.152 -9.151 1.00 98.06 101 ARG A C 1
ATOM 826 O O . ARG A 1 101 ? -16.059 -7.983 -9.808 1.00 98.06 101 ARG A O 1
ATOM 833 N N . ALA A 1 102 ? -15.467 -5.851 -9.428 1.00 97.62 102 ALA A N 1
ATOM 834 C CA . ALA A 1 102 ? -16.150 -5.279 -10.586 1.00 97.62 102 ALA A CA 1
ATOM 835 C C . ALA A 1 102 ? -15.378 -5.462 -11.913 1.00 97.62 102 ALA A C 1
ATOM 837 O O . ALA A 1 102 ? -15.857 -5.031 -12.960 1.00 97.62 102 ALA A O 1
ATOM 838 N N . GLY A 1 103 ? -14.206 -6.110 -11.894 1.00 96.50 103 GLY A N 1
ATOM 839 C CA . GLY A 1 103 ? -13.421 -6.443 -13.087 1.00 96.50 103 GLY A CA 1
ATOM 840 C C . GLY A 1 103 ? -12.211 -5.539 -13.334 1.00 96.50 103 GLY A C 1
ATOM 841 O O . GLY A 1 103 ? -11.563 -5.662 -14.375 1.00 96.50 103 GLY A O 1
ATOM 842 N N . HIS A 1 104 ? -11.874 -4.641 -12.403 1.00 96.88 104 HIS A N 1
ATOM 843 C CA . HIS A 1 104 ? -10.672 -3.819 -12.523 1.00 96.88 104 HIS A CA 1
ATOM 844 C C . HIS A 1 104 ? -9.400 -4.681 -12.458 1.00 96.88 104 HIS A C 1
ATOM 846 O O . HIS A 1 104 ? -9.282 -5.589 -11.635 1.00 96.88 104 HIS A O 1
ATOM 852 N N . ARG A 1 105 ? -8.398 -4.370 -13.291 1.00 95.88 105 ARG A N 1
ATOM 853 C CA . ARG A 1 105 ? -7.145 -5.153 -13.394 1.00 95.88 105 ARG A CA 1
ATOM 854 C C . ARG A 1 105 ? -6.121 -4.847 -12.293 1.00 95.88 105 ARG A C 1
ATOM 856 O O . ARG A 1 105 ? -4.988 -5.318 -12.357 1.00 95.88 105 ARG A O 1
ATOM 863 N N . GLY A 1 106 ? -6.523 -4.083 -11.285 1.00 96.81 106 GLY A N 1
ATOM 864 C CA . GLY A 1 106 ? -5.656 -3.608 -10.212 1.00 96.81 106 GLY A CA 1
ATOM 865 C C . GLY A 1 106 ? -4.803 -2.408 -10.623 1.00 96.81 106 GLY A C 1
ATOM 866 O O . GLY A 1 106 ? -5.105 -1.710 -11.590 1.00 96.81 106 GLY A O 1
ATOM 867 N N . TRP A 1 107 ? -3.740 -2.170 -9.864 1.00 97.62 107 TRP A N 1
ATOM 868 C CA . TRP A 1 107 ? -2.878 -0.994 -9.959 1.00 97.62 107 TRP A CA 1
ATOM 869 C C . TRP A 1 107 ? -1.441 -1.467 -10.207 1.00 97.62 107 TRP A C 1
ATOM 871 O O . TRP A 1 107 ? -0.687 -1.636 -9.254 1.00 97.62 107 TRP A O 1
ATOM 881 N N . PRO A 1 108 ? -1.066 -1.778 -11.463 1.00 97.06 108 PRO A N 1
ATOM 882 C CA . PRO A 1 108 ? 0.232 -2.369 -11.786 1.00 97.06 108 PRO A CA 1
ATOM 883 C C . PRO A 1 108 ? 1.404 -1.400 -11.586 1.00 97.06 108 PRO A C 1
ATOM 885 O O . PRO A 1 108 ? 1.225 -0.191 -11.439 1.00 97.06 108 PRO A O 1
ATOM 888 N N . ALA A 1 109 ? 2.621 -1.942 -11.661 1.00 96.38 109 ALA A N 1
ATOM 889 C CA . ALA A 1 109 ? 3.851 -1.162 -11.631 1.00 96.38 109 ALA A CA 1
ATOM 890 C C . ALA A 1 109 ? 3.896 -0.067 -12.701 1.00 96.38 109 ALA A C 1
ATOM 892 O O . ALA A 1 109 ? 3.723 -0.347 -13.890 1.00 96.38 109 ALA A O 1
ATOM 893 N N . HIS A 1 110 ? 4.197 1.162 -12.284 1.00 96.25 110 HIS A N 1
ATOM 894 C CA . HIS A 1 110 ? 4.500 2.269 -13.194 1.00 96.25 110 HIS A CA 1
ATOM 895 C C . HIS A 1 110 ? 5.225 3.399 -12.442 1.00 96.25 110 HIS A C 1
ATOM 897 O O . HIS A 1 110 ? 4.727 4.519 -12.311 1.00 96.25 110 HIS A O 1
ATOM 903 N N . GLY A 1 111 ? 6.388 3.111 -11.867 1.00 94.25 111 GLY A N 1
ATOM 904 C CA . GLY A 1 111 ? 7.066 4.028 -10.961 1.00 94.25 111 GLY A CA 1
ATOM 905 C C . GLY A 1 111 ? 6.219 4.217 -9.709 1.00 94.25 111 GLY A C 1
ATOM 906 O O . GLY A 1 111 ? 5.821 3.238 -9.094 1.00 94.25 111 GLY A O 1
ATOM 907 N N . GLY A 1 112 ? 5.889 5.457 -9.359 1.00 93.94 112 GLY A N 1
ATOM 908 C CA . GLY A 1 112 ? 5.096 5.761 -8.164 1.00 93.94 112 GLY A CA 1
ATOM 909 C C . GLY A 1 112 ? 3.577 5.699 -8.303 1.00 93.94 112 GLY A C 1
ATOM 910 O O . GLY A 1 112 ? 2.892 6.158 -7.400 1.00 93.94 112 GLY A O 1
ATOM 911 N N . HIS A 1 113 ? 3.011 5.203 -9.409 1.00 95.19 113 HIS A N 1
ATOM 912 C CA . HIS A 1 113 ? 1.548 5.207 -9.592 1.00 95.19 113 HIS A CA 1
ATOM 913 C C . HIS A 1 113 ? 0.830 4.032 -8.906 1.00 95.19 113 HIS A C 1
ATOM 915 O O . HIS A 1 113 ? -0.210 4.234 -8.286 1.00 95.19 113 HIS A O 1
ATOM 921 N N . GLY A 1 114 ? 1.360 2.811 -9.029 1.00 95.38 114 GLY A N 1
ATOM 922 C CA . GLY A 1 114 ? 0.631 1.585 -8.674 1.00 95.38 114 GLY A CA 1
ATOM 923 C C . GLY A 1 114 ? 0.596 1.229 -7.185 1.00 95.38 114 GLY A C 1
ATOM 924 O O . GLY A 1 114 ? -0.181 0.368 -6.783 1.00 95.38 114 GLY A O 1
ATOM 925 N N . SER A 1 115 ? 1.433 1.864 -6.365 1.00 93.00 115 SER A N 1
ATOM 926 C CA . SER A 1 115 ? 1.627 1.492 -4.959 1.00 93.00 115 SER A CA 1
ATOM 927 C C . SER A 1 115 ? 0.502 1.979 -4.038 1.00 93.00 115 SER A C 1
ATOM 929 O O . SER A 1 115 ? -0.129 3.010 -4.275 1.00 93.00 115 SER A O 1
ATOM 931 N N . GLY A 1 116 ? 0.278 1.266 -2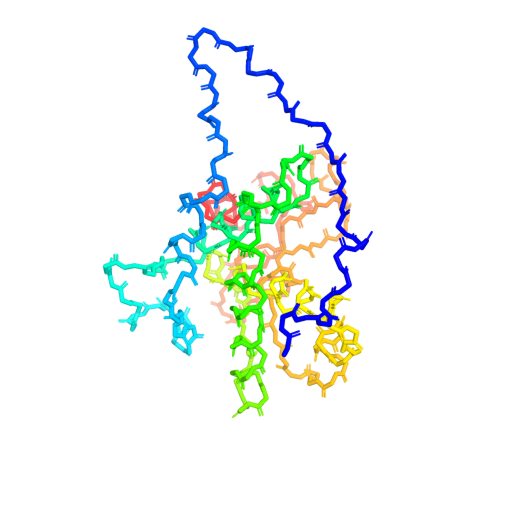.933 1.00 94.94 116 GLY A N 1
ATOM 932 C CA . GLY A 1 116 ? -0.572 1.681 -1.816 1.00 94.94 116 GLY A CA 1
ATOM 933 C C . GLY A 1 116 ? -1.984 1.088 -1.804 1.00 94.94 116 GLY A C 1
ATOM 934 O O . GLY A 1 116 ? -2.769 1.453 -0.933 1.00 94.94 116 GLY A O 1
ATOM 935 N N . ARG A 1 117 ? -2.337 0.189 -2.732 1.00 96.94 117 ARG A N 1
ATOM 936 C CA . ARG A 1 117 ? -3.696 -0.389 -2.819 1.00 96.94 117 ARG A CA 1
ATOM 937 C C . ARG A 1 117 ? -3.773 -1.832 -2.354 1.00 96.94 117 ARG A C 1
ATOM 939 O O . ARG A 1 117 ? -4.831 -2.256 -1.892 1.00 96.94 117 ARG A O 1
ATOM 946 N N . LYS A 1 118 ? -2.678 -2.595 -2.423 1.00 97.88 118 LYS A N 1
ATOM 947 C CA . LYS A 1 118 ? -2.729 -4.004 -2.015 1.00 97.88 118 LYS A CA 1
ATOM 948 C C . LYS A 1 118 ? -2.928 -4.138 -0.511 1.00 97.88 118 LYS A C 1
ATOM 950 O O . LYS A 1 118 ? -3.771 -4.910 -0.057 1.00 97.88 118 LYS A O 1
ATOM 955 N N . TRP A 1 119 ? -2.161 -3.376 0.267 1.00 98.19 119 TRP A N 1
ATOM 956 C CA . TRP A 1 119 ? -2.159 -3.510 1.721 1.00 98.19 119 TRP A CA 1
ATOM 957 C C . TRP A 1 119 ? -3.522 -3.235 2.381 1.00 98.19 119 TRP A C 1
ATOM 959 O O . TRP A 1 119 ? -3.930 -4.071 3.181 1.00 98.19 119 TRP A O 1
ATOM 969 N N . PRO A 1 120 ? -4.284 -2.174 2.043 1.00 98.50 120 PRO A N 1
ATOM 970 C CA . PRO A 1 120 ? -5.611 -1.964 2.626 1.00 98.50 120 PRO A CA 1
ATOM 971 C C . PRO A 1 120 ? -6.586 -3.123 2.369 1.00 98.50 120 PRO A C 1
ATOM 973 O O . PRO A 1 120 ? -7.341 -3.486 3.271 1.00 98.50 120 PRO A O 1
ATOM 976 N N . ILE A 1 121 ? -6.540 -3.749 1.182 1.00 98.75 121 ILE A N 1
ATOM 977 C CA . ILE A 1 121 ? -7.350 -4.940 0.865 1.00 98.75 121 ILE A CA 1
ATOM 978 C C . ILE A 1 121 ? -6.964 -6.096 1.795 1.00 98.75 121 ILE A C 1
ATOM 980 O O . ILE A 1 121 ? -7.831 -6.678 2.447 1.00 98.75 121 ILE A O 1
ATOM 984 N N . LEU A 1 122 ? -5.665 -6.400 1.901 1.00 98.69 122 LEU A N 1
ATOM 985 C CA . LEU A 1 122 ? -5.170 -7.468 2.776 1.00 98.69 122 LEU A CA 1
ATOM 986 C C . LEU A 1 122 ? -5.514 -7.192 4.245 1.00 98.69 122 LEU A C 1
ATOM 988 O O . LEU A 1 122 ? -6.019 -8.074 4.933 1.00 98.69 122 LEU A O 1
ATOM 992 N N . PHE A 1 123 ? -5.280 -5.967 4.715 1.00 98.69 123 PHE A N 1
ATOM 993 C CA . PHE A 1 123 ? -5.554 -5.536 6.082 1.00 98.69 123 PHE A CA 1
ATOM 994 C C . PHE A 1 123 ? -7.035 -5.708 6.438 1.00 98.69 123 PHE A C 1
ATOM 996 O O . PHE A 1 123 ? -7.364 -6.312 7.461 1.00 98.69 123 PHE A O 1
ATOM 1003 N N . ALA A 1 124 ? -7.937 -5.242 5.569 1.00 98.62 124 ALA A N 1
ATOM 1004 C CA . ALA A 1 124 ? -9.370 -5.445 5.742 1.00 98.62 124 ALA A CA 1
ATOM 1005 C C . ALA A 1 124 ? -9.728 -6.940 5.735 1.00 98.62 124 ALA A C 1
ATOM 1007 O O . ALA A 1 124 ? -10.449 -7.392 6.623 1.00 98.62 124 ALA A O 1
ATOM 1008 N N . GLY A 1 125 ? -9.166 -7.726 4.810 1.00 98.44 125 GLY A N 1
ATOM 1009 C CA . GLY A 1 125 ? -9.362 -9.176 4.748 1.00 98.44 125 GLY A CA 1
ATOM 1010 C C . GLY A 1 125 ? -8.935 -9.904 6.024 1.00 98.44 125 GLY A C 1
ATOM 1011 O O . GLY A 1 125 ? -9.681 -10.737 6.540 1.00 98.44 125 GLY A O 1
ATOM 1012 N N . ILE A 1 126 ? -7.781 -9.542 6.591 1.00 98.56 126 ILE A N 1
ATOM 1013 C CA . ILE A 1 126 ? -7.278 -10.080 7.863 1.00 98.56 126 ILE A CA 1
ATOM 1014 C C . ILE A 1 126 ? -8.260 -9.765 8.996 1.00 98.56 126 ILE A C 1
ATOM 1016 O O . ILE A 1 126 ? -8.653 -10.664 9.740 1.00 98.56 126 ILE A O 1
ATOM 1020 N N . LEU A 1 127 ? -8.715 -8.519 9.126 1.00 98.38 127 LEU A N 1
ATOM 1021 C CA . LEU A 1 127 ? -9.613 -8.139 10.221 1.00 98.38 127 LEU A CA 1
ATOM 1022 C C . LEU A 1 127 ? -11.041 -8.672 10.065 1.00 98.38 127 LEU A C 1
ATOM 1024 O O . LEU A 1 127 ? -11.716 -8.883 11.073 1.00 98.38 127 LEU A O 1
ATOM 1028 N N . LEU A 1 128 ? -11.493 -8.904 8.832 1.00 97.94 128 LEU A N 1
ATOM 1029 C CA . LEU A 1 128 ? -12.816 -9.453 8.520 1.00 97.94 128 LEU A CA 1
ATOM 1030 C C . LEU A 1 128 ? -12.845 -10.986 8.482 1.00 97.94 128 LEU A C 1
ATOM 1032 O O . LEU A 1 128 ? -13.923 -11.566 8.571 1.00 97.94 128 LEU A O 1
ATOM 1036 N N . GLY A 1 129 ? -11.689 -11.644 8.356 1.00 97.69 129 GLY A N 1
ATOM 1037 C CA . GLY A 1 129 ? -11.632 -13.086 8.103 1.00 97.69 129 GLY A CA 1
ATOM 1038 C C . GLY A 1 129 ? -12.039 -13.489 6.697 1.00 97.69 129 GLY A C 1
ATOM 1039 O O . GLY A 1 129 ? -12.475 -14.615 6.495 1.00 97.69 129 GLY A O 1
ATOM 1040 N N . ASP A 1 130 ? -11.871 -12.590 5.732 1.00 98.12 130 ASP A N 1
ATOM 1041 C CA . ASP A 1 130 ? -12.151 -12.853 4.324 1.00 98.12 130 ASP A CA 1
ATOM 1042 C C . ASP A 1 130 ? -10.886 -13.401 3.640 1.00 98.12 130 ASP A C 1
ATOM 1044 O O . ASP A 1 130 ? -9.888 -12.690 3.490 1.00 98.12 130 ASP A O 1
ATOM 1048 N N . GLU A 1 131 ? -10.895 -14.688 3.285 1.00 98.19 131 GLU A N 1
ATOM 1049 C CA . GLU A 1 131 ? -9.758 -15.358 2.637 1.00 98.19 131 GLU A CA 1
ATOM 1050 C C . GLU A 1 131 ? -9.509 -14.872 1.202 1.00 98.19 131 GLU A C 1
ATOM 1052 O O . GLU A 1 131 ? -8.370 -14.906 0.729 1.00 98.19 131 GLU A O 1
ATOM 1057 N N . GLU A 1 132 ? -10.540 -14.392 0.500 1.00 98.31 132 GLU A N 1
ATOM 1058 C CA . GLU A 1 132 ? -10.385 -13.889 -0.867 1.00 98.31 132 GLU A CA 1
ATOM 1059 C C . GLU A 1 132 ? -9.659 -12.543 -0.862 1.00 98.31 132 GLU A C 1
ATOM 1061 O O . GLU A 1 132 ? -8.719 -12.344 -1.635 1.00 98.31 132 GLU A O 1
ATOM 1066 N N . MET A 1 133 ? -10.026 -11.654 0.068 1.00 98.56 133 MET A N 1
ATOM 1067 C CA . MET A 1 133 ? -9.322 -10.390 0.296 1.00 98.56 133 MET A CA 1
ATOM 1068 C C . MET A 1 133 ? -7.882 -10.606 0.762 1.00 98.56 133 MET A C 1
ATOM 1070 O O . MET A 1 133 ? -7.013 -9.820 0.408 1.00 98.56 133 MET A O 1
ATOM 1074 N N . GLN A 1 134 ? -7.601 -11.669 1.523 1.00 98.31 134 GLN A N 1
ATOM 1075 C CA . GLN A 1 134 ? -6.240 -12.025 1.956 1.00 98.31 134 GLN A CA 1
ATOM 1076 C C . GLN A 1 134 ? -5.371 -12.601 0.827 1.00 98.31 134 GLN A C 1
ATOM 1078 O O . GLN A 1 134 ? -4.155 -12.715 0.973 1.00 98.31 134 GLN A O 1
ATOM 1083 N N . SER A 1 135 ? -5.966 -13.005 -0.295 1.00 97.31 135 SER A N 1
ATOM 1084 C CA . SER A 1 135 ? -5.256 -13.595 -1.435 1.00 97.31 135 SER A CA 1
ATOM 1085 C C . SER A 1 135 ? -5.862 -13.136 -2.769 1.00 97.31 135 SER A C 1
ATOM 1087 O O . SER A 1 135 ? -6.328 -13.963 -3.561 1.00 97.31 135 SER A O 1
ATOM 1089 N N . PRO A 1 136 ? -5.826 -11.823 -3.071 1.00 97.31 136 PRO A N 1
ATOM 1090 C CA . PRO A 1 136 ? -6.554 -11.245 -4.198 1.00 97.31 136 PRO A CA 1
ATOM 1091 C C . PRO A 1 136 ? -6.122 -11.845 -5.542 1.00 97.31 136 PRO A C 1
ATOM 1093 O O . PRO A 1 136 ? -6.973 -12.191 -6.358 1.00 97.31 136 PRO A O 1
ATOM 1096 N N . ASN A 1 137 ? -4.819 -12.076 -5.750 1.00 95.38 137 ASN A N 1
ATOM 1097 C CA . ASN A 1 137 ? -4.300 -12.704 -6.972 1.00 95.38 137 ASN A CA 1
ATOM 1098 C C . ASN A 1 137 ? -4.676 -14.194 -7.099 1.00 95.38 137 ASN A C 1
ATOM 1100 O O . ASN A 1 137 ? -4.697 -14.720 -8.204 1.00 95.38 137 ASN A O 1
ATOM 1104 N N . LYS A 1 138 ? -5.000 -14.896 -6.001 1.00 96.75 138 LYS A N 1
ATOM 1105 C CA . LYS A 1 138 ? -5.506 -16.280 -6.073 1.00 96.75 138 LYS A CA 1
ATOM 1106 C C . LYS A 1 138 ? -6.942 -16.302 -6.593 1.00 96.75 138 LYS A C 1
ATOM 1108 O O . LYS A 1 138 ? -7.289 -17.162 -7.396 1.00 96.75 138 LYS A O 1
ATOM 1113 N N . LYS A 1 139 ? -7.767 -15.354 -6.137 1.00 97.50 139 LYS A N 1
ATOM 1114 C CA . LYS A 1 139 ? -9.163 -15.216 -6.569 1.00 97.50 139 LYS A CA 1
ATOM 1115 C C . LYS A 1 139 ? -9.274 -14.647 -7.985 1.00 97.50 139 LYS A C 1
ATOM 1117 O O . LYS A 1 139 ? -10.059 -15.151 -8.784 1.00 97.50 139 LYS A O 1
ATOM 1122 N N . TYR A 1 140 ? -8.474 -13.630 -8.294 1.00 97.62 140 TYR A N 1
ATOM 1123 C CA . TYR A 1 140 ? -8.421 -12.971 -9.596 1.00 97.62 140 TYR A CA 1
ATOM 1124 C C . TYR A 1 140 ? -6.978 -12.961 -10.121 1.00 97.62 140 TYR A C 1
ATOM 1126 O O . TYR A 1 140 ? -6.273 -11.973 -9.939 1.00 97.62 140 TYR A O 1
ATOM 1134 N N . PRO A 1 141 ? -6.518 -14.018 -10.817 1.00 96.25 141 PRO A N 1
ATOM 1135 C CA . PRO A 1 141 ? -5.130 -14.124 -11.293 1.00 96.25 141 PRO A CA 1
ATOM 1136 C C . PRO A 1 141 ? -4.648 -12.986 -12.200 1.00 96.25 141 PRO A C 1
ATOM 1138 O O . PRO A 1 141 ? -3.449 -12.767 -12.327 1.00 96.25 141 PRO A O 1
ATOM 1141 N N . GLY A 1 142 ? -5.571 -12.259 -12.835 1.00 96.00 142 GLY A N 1
ATOM 1142 C CA . GLY A 1 142 ? -5.259 -11.112 -13.689 1.00 96.00 142 GLY A CA 1
ATOM 1143 C C . GLY A 1 142 ? -5.139 -9.768 -12.964 1.00 96.00 142 GLY A C 1
ATOM 1144 O O . GLY A 1 142 ? -4.840 -8.777 -13.633 1.00 96.00 142 GLY A O 1
ATOM 1145 N N . VAL A 1 143 ? -5.403 -9.707 -11.651 1.00 97.81 143 VAL A N 1
ATOM 1146 C CA . VAL A 1 143 ? -5.215 -8.483 -10.859 1.00 97.81 143 VAL A CA 1
ATOM 1147 C C . VAL A 1 143 ? -3.727 -8.272 -10.594 1.00 97.81 143 VAL A C 1
ATOM 1149 O O . VAL A 1 143 ? -3.008 -9.215 -10.264 1.00 97.81 143 VAL A O 1
ATOM 1152 N N . LEU A 1 144 ? -3.260 -7.038 -10.753 1.00 97.31 144 LEU A N 1
ATOM 1153 C CA . LEU A 1 144 ? -1.862 -6.655 -10.586 1.00 97.31 144 LEU A CA 1
ATOM 1154 C C . LEU A 1 144 ? -1.726 -5.581 -9.506 1.00 97.31 144 LEU A C 1
ATOM 1156 O O . LEU A 1 144 ? -2.593 -4.719 -9.369 1.00 97.31 144 LEU A O 1
ATOM 1160 N N . PHE A 1 145 ? -0.618 -5.616 -8.772 1.00 97.56 145 PHE A N 1
ATOM 1161 C CA . PHE A 1 145 ? -0.293 -4.639 -7.736 1.00 97.56 145 PHE A CA 1
ATOM 1162 C C . PHE A 1 145 ? 1.142 -4.152 -7.907 1.00 97.56 145 PHE A C 1
ATOM 1164 O O . PHE A 1 145 ? 2.053 -4.959 -8.114 1.00 97.56 145 PHE A O 1
ATOM 1171 N N . GLY A 1 146 ? 1.347 -2.838 -7.802 1.00 95.81 146 GLY A N 1
ATOM 1172 C CA . GLY A 1 146 ? 2.666 -2.217 -7.877 1.00 95.81 146 GLY A CA 1
ATOM 1173 C C . G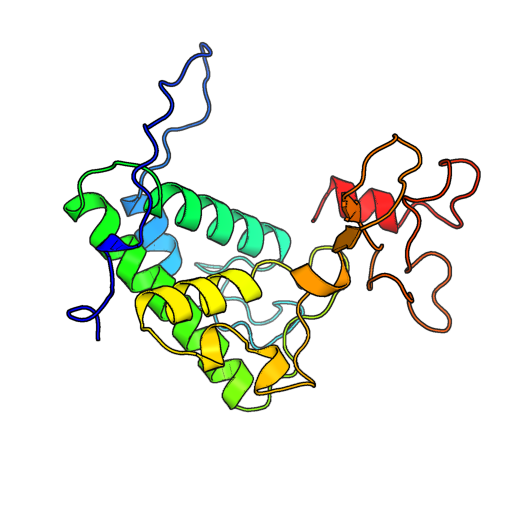LY A 1 146 ? 3.607 -2.777 -6.816 1.00 95.81 146 GLY A C 1
ATOM 1174 O O . GLY A 1 146 ? 4.758 -3.074 -7.122 1.00 95.81 146 GLY A O 1
ATOM 1175 N N . GLU A 1 147 ? 3.087 -3.041 -5.613 1.00 94.06 147 GLU A N 1
ATOM 1176 C CA . GLU A 1 147 ? 3.842 -3.619 -4.499 1.00 94.06 147 GLU A CA 1
ATOM 1177 C C . GLU A 1 147 ? 4.465 -4.982 -4.848 1.00 94.06 147 GLU A C 1
ATOM 1179 O O . GLU A 1 147 ? 5.610 -5.244 -4.476 1.00 94.06 147 GLU A O 1
ATOM 1184 N N . ASP A 1 148 ? 3.745 -5.819 -5.604 1.00 95.50 148 ASP A N 1
ATOM 1185 C CA . ASP A 1 148 ? 4.219 -7.144 -6.029 1.00 95.50 148 ASP A CA 1
ATOM 1186 C C . ASP A 1 148 ? 5.179 -7.066 -7.214 1.00 95.50 148 ASP A C 1
ATOM 1188 O O . ASP A 1 148 ? 6.115 -7.852 -7.332 1.00 95.50 148 ASP A O 1
ATOM 1192 N N . MET A 1 149 ? 4.913 -6.142 -8.135 1.00 96.69 149 MET A N 1
ATOM 1193 C CA . MET A 1 149 ? 5.640 -6.051 -9.396 1.00 96.69 149 MET A CA 1
ATOM 1194 C C . MET A 1 149 ? 6.960 -5.286 -9.261 1.00 96.69 149 MET A C 1
ATOM 1196 O O . MET A 1 149 ? 7.893 -5.558 -10.016 1.00 96.69 149 MET A O 1
ATOM 1200 N N . GLN A 1 150 ? 7.042 -4.322 -8.337 1.00 94.62 150 GLN A N 1
ATOM 1201 C CA . GLN A 1 150 ? 8.196 -3.429 -8.165 1.00 94.62 150 GLN A CA 1
ATOM 1202 C C . GLN A 1 150 ? 9.132 -3.844 -7.028 1.00 94.62 150 GLN A C 1
ATOM 1204 O O . GLN A 1 150 ? 10.155 -3.193 -6.838 1.00 94.62 150 GLN A O 1
ATOM 1209 N N . THR A 1 151 ? 8.842 -4.942 -6.327 1.00 93.81 151 THR A N 1
ATOM 1210 C CA . THR A 1 151 ? 9.715 -5.502 -5.288 1.00 93.81 151 THR A CA 1
ATOM 1211 C C . THR A 1 151 ? 10.164 -6.897 -5.694 1.00 93.81 151 THR A C 1
ATOM 1213 O O . THR A 1 151 ? 9.344 -7.797 -5.855 1.00 93.81 151 THR A O 1
ATOM 1216 N N . ILE A 1 152 ? 11.471 -7.104 -5.833 1.00 95.12 152 ILE A N 1
ATOM 1217 C CA . ILE A 1 152 ? 12.056 -8.419 -6.120 1.00 95.12 152 ILE A CA 1
ATOM 1218 C C . ILE A 1 152 ? 13.103 -8.789 -5.078 1.00 95.12 152 ILE A C 1
ATOM 1220 O O . ILE A 1 152 ? 13.689 -7.939 -4.406 1.00 95.12 152 ILE A O 1
ATOM 1224 N N . TYR A 1 153 ? 13.357 -10.088 -4.963 1.00 96.31 153 TYR A N 1
ATOM 1225 C CA . TYR A 1 153 ? 14.430 -10.617 -4.140 1.00 96.31 153 TYR A CA 1
ATOM 1226 C C . TYR A 1 153 ? 15.618 -11.029 -5.005 1.00 96.31 153 TYR A C 1
ATOM 1228 O O . TYR A 1 153 ? 15.447 -11.738 -5.996 1.00 96.31 153 TYR A O 1
ATOM 1236 N N . GLY A 1 154 ? 16.826 -10.621 -4.625 1.00 95.38 154 GLY A N 1
ATOM 1237 C CA . GLY A 1 154 ? 18.030 -10.892 -5.405 1.00 95.38 154 GLY A CA 1
ATOM 1238 C C . GLY A 1 154 ? 19.313 -10.482 -4.693 1.00 95.38 154 GLY A C 1
ATOM 1239 O O . GLY A 1 154 ? 19.345 -10.340 -3.474 1.00 95.38 154 GLY A O 1
ATOM 1240 N N . LYS A 1 155 ? 20.391 -10.314 -5.460 1.00 96.75 155 LYS A N 1
ATOM 1241 C CA . LYS A 1 155 ? 21.651 -9.737 -4.984 1.00 96.75 155 LYS A CA 1
ATOM 1242 C C . LYS A 1 155 ? 21.827 -8.371 -5.637 1.00 96.75 155 LYS A C 1
ATOM 1244 O O . LYS A 1 155 ? 22.191 -8.296 -6.805 1.00 96.75 155 LYS A O 1
ATOM 1249 N N . GLY A 1 156 ? 21.535 -7.315 -4.888 1.00 96.31 156 GLY A N 1
ATOM 1250 C CA . GLY A 1 156 ? 21.720 -5.941 -5.340 1.00 96.31 156 GLY A CA 1
ATOM 1251 C C . GLY A 1 156 ? 23.191 -5.566 -5.415 1.00 96.31 156 GLY A C 1
ATOM 1252 O O . GLY A 1 156 ? 24.023 -6.136 -4.702 1.00 96.31 156 GLY A O 1
ATOM 1253 N N . TRP A 1 157 ? 23.509 -4.557 -6.223 1.00 95.44 157 TRP A N 1
ATOM 1254 C CA . TRP A 1 157 ? 24.878 -4.048 -6.347 1.00 95.44 157 TRP A CA 1
ATOM 1255 C C . TRP A 1 157 ? 25.425 -3.491 -5.020 1.00 95.44 157 TRP A C 1
ATOM 1257 O O . TRP A 1 157 ? 26.626 -3.552 -4.775 1.00 95.44 157 TRP A O 1
ATOM 1267 N N . THR A 1 158 ? 24.542 -3.014 -4.134 1.00 94.88 158 THR A N 1
ATOM 1268 C CA . THR A 1 158 ? 24.867 -2.545 -2.774 1.00 94.88 158 THR A CA 1
ATOM 1269 C C . THR A 1 158 ? 25.005 -3.672 -1.745 1.00 94.88 158 THR A C 1
ATOM 1271 O O . THR A 1 158 ? 25.308 -3.412 -0.584 1.00 94.88 158 THR A O 1
ATOM 1274 N N . GLY A 1 159 ? 24.728 -4.923 -2.128 1.00 95.62 159 GLY A N 1
ATOM 1275 C CA . GLY A 1 159 ? 24.592 -6.053 -1.205 1.00 95.62 159 GLY A CA 1
ATOM 1276 C C . GLY A 1 159 ? 23.195 -6.210 -0.587 1.00 95.62 159 GLY A C 1
ATOM 1277 O O . GLY A 1 159 ? 22.957 -7.196 0.112 1.00 95.62 159 GLY A O 1
ATOM 1278 N N . ALA A 1 160 ? 22.253 -5.297 -0.864 1.00 95.38 160 ALA A N 1
ATOM 1279 C CA . ALA A 1 160 ? 20.853 -5.452 -0.468 1.00 95.38 160 ALA A CA 1
ATOM 1280 C C . ALA A 1 160 ? 20.214 -6.700 -1.108 1.00 95.38 160 ALA A C 1
ATOM 1282 O O . ALA A 1 160 ? 20.618 -7.136 -2.189 1.00 95.38 160 ALA A O 1
ATOM 1283 N N . ARG A 1 161 ? 19.207 -7.277 -0.437 1.00 96.50 161 ARG A N 1
ATOM 1284 C CA . ARG A 1 161 ? 18.484 -8.465 -0.934 1.00 96.50 161 ARG A CA 1
ATOM 1285 C C . ARG A 1 161 ? 17.073 -8.179 -1.431 1.00 96.50 161 ARG A C 1
ATOM 1287 O O . ARG A 1 161 ? 16.610 -8.870 -2.330 1.00 96.50 161 ARG A O 1
ATOM 1294 N N . ALA A 1 162 ? 16.409 -7.177 -0.864 1.00 95.50 162 ALA A N 1
ATOM 1295 C CA . ALA A 1 162 ? 15.173 -6.626 -1.403 1.00 95.50 162 ALA A CA 1
ATOM 1296 C C . ALA A 1 162 ? 15.543 -5.485 -2.353 1.00 95.50 162 ALA A C 1
ATOM 1298 O O . ALA A 1 162 ? 16.217 -4.542 -1.937 1.00 95.50 162 ALA A O 1
ATOM 1299 N N . LEU A 1 163 ? 15.151 -5.614 -3.616 1.00 95.88 163 LEU A N 1
ATOM 1300 C CA . LEU A 1 163 ? 15.516 -4.700 -4.691 1.00 95.88 163 LEU A CA 1
ATOM 1301 C C . LEU A 1 163 ? 14.257 -4.136 -5.338 1.00 95.88 163 LEU A C 1
ATOM 1303 O O . LEU A 1 163 ? 13.253 -4.839 -5.482 1.00 95.88 163 LEU A O 1
ATOM 1307 N N . TYR A 1 164 ? 14.341 -2.892 -5.788 1.00 95.81 164 TYR A N 1
ATOM 1308 C CA . TYR A 1 164 ? 13.350 -2.306 -6.665 1.00 95.81 164 TYR A CA 1
ATOM 1309 C C . TYR A 1 164 ? 13.491 -2.886 -8.078 1.00 95.81 164 TYR A C 1
ATOM 1311 O O . TYR A 1 164 ? 14.568 -2.892 -8.681 1.00 95.81 164 TYR A O 1
ATOM 1319 N N . ALA A 1 165 ? 12.383 -3.381 -8.621 1.00 95.81 165 ALA A N 1
ATOM 1320 C CA . ALA A 1 165 ? 12.352 -4.116 -9.883 1.00 95.81 165 ALA A CA 1
ATOM 1321 C C . ALA A 1 165 ? 12.251 -3.211 -11.123 1.00 95.81 165 ALA A C 1
ATOM 1323 O O . ALA A 1 165 ? 12.000 -3.702 -12.219 1.00 95.81 165 ALA A O 1
ATOM 1324 N N . GLY A 1 166 ? 12.435 -1.898 -10.961 1.00 95.44 166 GLY A N 1
ATOM 1325 C CA . GLY A 1 166 ? 12.365 -0.929 -12.051 1.00 95.44 166 GLY A CA 1
ATOM 1326 C C . GLY A 1 166 ? 10.997 -0.278 -12.223 1.00 95.44 166 GLY A C 1
ATOM 1327 O O . GLY A 1 166 ? 10.094 -0.411 -11.398 1.00 95.44 166 GLY A O 1
ATOM 1328 N N . HIS A 1 167 ? 10.856 0.482 -13.310 1.00 96.44 167 HIS A N 1
ATOM 1329 C CA . HIS A 1 167 ? 9.707 1.360 -13.528 1.00 96.44 167 HIS A CA 1
ATOM 1330 C C . HIS A 1 167 ? 8.399 0.590 -13.752 1.00 96.44 167 HIS A C 1
ATOM 1332 O O . HIS A 1 167 ? 7.369 0.992 -13.230 1.00 96.44 167 HIS A O 1
ATOM 1338 N N . VAL A 1 168 ? 8.411 -0.522 -14.486 1.00 96.69 168 VAL A N 1
ATOM 1339 C CA . VAL A 1 168 ? 7.194 -1.326 -14.754 1.00 96.69 168 VAL A CA 1
ATOM 1340 C C . VAL A 1 168 ? 7.327 -2.768 -14.267 1.00 96.69 168 VAL A C 1
ATOM 1342 O O . VAL A 1 168 ? 6.627 -3.664 -14.734 1.00 96.69 168 VAL A O 1
ATOM 1345 N N . GLY A 1 169 ? 8.212 -2.976 -13.294 1.00 96.00 169 GLY A N 1
ATOM 1346 C CA . GLY A 1 169 ? 8.552 -4.287 -12.764 1.00 96.00 169 GLY A CA 1
ATOM 1347 C C . GLY A 1 169 ? 9.622 -5.010 -13.577 1.00 96.00 169 GLY A C 1
ATOM 1348 O O . GLY A 1 169 ? 10.080 -4.522 -14.612 1.00 96.00 169 GLY A O 1
ATOM 1349 N N . LYS A 1 170 ? 10.017 -6.183 -13.073 1.00 95.94 170 LYS A N 1
ATOM 1350 C CA . LYS A 1 170 ? 11.233 -6.909 -13.467 1.00 95.94 170 LYS A CA 1
ATOM 1351 C C . LYS A 1 170 ? 11.432 -7.028 -14.979 1.00 95.94 170 LYS A C 1
ATOM 1353 O O . LYS A 1 170 ? 12.494 -6.677 -15.486 1.00 95.94 170 LYS A O 1
ATOM 1358 N N . ASP A 1 171 ? 10.401 -7.485 -15.684 1.00 95.25 171 ASP A N 1
ATOM 1359 C CA . ASP A 1 171 ? 10.474 -7.826 -17.109 1.00 95.25 171 ASP A CA 1
ATOM 1360 C C . ASP A 1 171 ? 10.489 -6.591 -18.030 1.00 95.25 171 ASP A C 1
ATOM 1362 O O . ASP A 1 171 ? 10.677 -6.703 -19.244 1.00 95.25 171 ASP A O 1
ATOM 1366 N N . GLY A 1 172 ? 10.298 -5.392 -17.472 1.00 95.94 172 GLY A N 1
ATOM 1367 C CA . GLY A 1 172 ? 10.228 -4.159 -18.240 1.00 95.94 172 GLY A CA 1
ATOM 1368 C C . GLY A 1 172 ? 9.027 -4.119 -19.190 1.00 95.94 172 GLY A C 1
ATOM 1369 O O . GLY A 1 172 ? 7.987 -4.740 -18.973 1.00 95.94 172 GLY A O 1
ATOM 1370 N N . ARG A 1 173 ? 9.148 -3.327 -20.261 1.00 95.75 173 ARG A N 1
ATOM 1371 C CA . ARG A 1 173 ? 8.119 -3.207 -21.302 1.00 95.75 173 ARG A CA 1
ATOM 1372 C C . ARG A 1 173 ? 8.768 -3.211 -22.675 1.00 95.75 173 ARG A C 1
ATOM 1374 O O . ARG A 1 173 ? 9.737 -2.493 -22.912 1.00 95.75 173 ARG A O 1
ATOM 1381 N N . ALA A 1 174 ? 8.194 -3.977 -23.600 1.00 95.50 174 ALA A N 1
ATOM 1382 C CA . ALA A 1 174 ? 8.655 -4.031 -24.983 1.00 95.50 174 ALA A CA 1
ATOM 1383 C C . ALA A 1 174 ? 8.771 -2.618 -25.589 1.00 95.50 174 ALA A C 1
ATOM 1385 O O . ALA A 1 174 ? 7.857 -1.797 -25.471 1.00 95.50 174 ALA A O 1
ATOM 1386 N N . GLY A 1 175 ? 9.919 -2.327 -26.206 1.00 95.12 175 GLY A N 1
ATOM 1387 C CA . GLY A 1 175 ? 10.229 -1.012 -26.780 1.00 95.12 175 GLY A CA 1
ATOM 1388 C C . GLY A 1 175 ? 10.579 0.084 -25.763 1.00 95.12 175 GLY A C 1
ATOM 1389 O O . GLY A 1 175 ? 10.741 1.239 -26.155 1.00 95.12 175 GLY A O 1
ATOM 1390 N N . LYS A 1 176 ? 10.694 -0.237 -24.467 1.00 96.00 176 LYS A N 1
ATOM 1391 C CA . LYS A 1 176 ? 11.071 0.701 -23.400 1.00 96.00 176 LYS A CA 1
ATOM 1392 C C . LYS A 1 176 ? 12.333 0.224 -22.677 1.00 96.00 176 LYS A C 1
ATOM 1394 O O . LYS A 1 176 ? 12.278 -0.420 -21.633 1.00 96.00 176 LYS A O 1
ATOM 1399 N N . ILE A 1 177 ? 13.480 0.550 -23.266 1.00 95.25 177 ILE A N 1
ATOM 1400 C CA . ILE A 1 177 ? 14.806 0.191 -22.745 1.00 95.25 177 ILE A CA 1
ATOM 1401 C C . ILE A 1 177 ? 15.002 0.787 -21.339 1.00 95.25 177 ILE A C 1
ATOM 1403 O O . ILE A 1 177 ? 14.651 1.943 -21.093 1.00 95.25 177 ILE A O 1
ATOM 1407 N N . GLY A 1 178 ? 15.528 -0.015 -20.408 1.00 95.44 178 GLY A N 1
ATOM 1408 C CA . GLY A 1 178 ? 15.812 0.382 -19.021 1.00 95.44 178 GLY A CA 1
ATOM 1409 C C . GLY A 1 178 ? 14.590 0.559 -18.108 1.00 95.44 178 GLY A C 1
ATOM 1410 O O . GLY A 1 178 ? 14.721 1.095 -17.014 1.00 95.44 178 GLY A O 1
ATOM 1411 N N . TRP A 1 179 ? 13.392 0.134 -18.529 1.00 97.31 179 TRP A N 1
ATOM 1412 C CA . TRP A 1 179 ? 12.189 0.197 -17.680 1.00 97.31 179 TRP A CA 1
ATOM 1413 C C . TRP A 1 179 ? 12.029 -1.015 -16.741 1.00 97.31 179 TRP A C 1
ATOM 1415 O O . TRP A 1 179 ? 11.132 -0.995 -15.896 1.00 97.31 179 TRP A O 1
ATOM 1425 N N . GLY A 1 180 ? 12.862 -2.048 -16.905 1.00 97.06 180 GLY A N 1
ATOM 1426 C CA . GLY A 1 180 ? 12.875 -3.266 -16.086 1.00 97.06 180 GLY A CA 1
ATOM 1427 C C . GLY A 1 180 ? 13.854 -3.216 -14.913 1.00 97.06 180 GLY A C 1
ATOM 1428 O O . GLY A 1 180 ? 14.293 -2.139 -14.500 1.00 97.06 180 GLY A O 1
ATOM 1429 N N . GLU A 1 181 ? 14.208 -4.388 -14.382 1.00 96.50 181 GLU A N 1
ATOM 1430 C CA . GLU A 1 181 ? 15.130 -4.494 -13.248 1.00 96.50 181 GLU A CA 1
ATOM 1431 C C . GLU A 1 181 ? 16.524 -3.929 -13.562 1.00 96.50 181 GLU A C 1
ATOM 1433 O O . GLU A 1 181 ? 17.084 -4.150 -14.632 1.00 96.50 181 GLU A O 1
ATOM 1438 N N . TYR A 1 182 ? 17.105 -3.212 -12.600 1.00 96.19 182 TYR A N 1
ATOM 1439 C CA . TYR A 1 182 ? 18.424 -2.585 -12.757 1.00 96.19 182 TYR A CA 1
ATOM 1440 C C . TYR A 1 182 ? 19.279 -2.656 -11.481 1.00 96.19 182 TYR A C 1
ATOM 1442 O O . TYR A 1 182 ? 20.501 -2.603 -11.553 1.00 96.19 182 TYR A O 1
ATOM 1450 N N . GLU A 1 183 ? 18.669 -2.824 -10.302 1.00 95.69 183 GLU A N 1
ATOM 1451 C CA . GLU A 1 183 ? 19.370 -2.782 -9.008 1.00 95.69 183 GLU A CA 1
ATOM 1452 C C . GLU A 1 183 ? 20.382 -3.915 -8.774 1.00 95.69 183 GLU A C 1
ATOM 1454 O O . GLU A 1 183 ? 21.219 -3.823 -7.874 1.00 95.69 183 GLU A O 1
ATOM 1459 N N . HIS A 1 184 ? 20.333 -4.985 -9.567 1.00 95.75 184 HIS A N 1
ATOM 1460 C CA . HIS A 1 184 ? 21.333 -6.053 -9.529 1.00 95.75 184 HIS A CA 1
ATOM 1461 C C . HIS A 1 184 ? 22.649 -5.664 -10.239 1.00 95.75 184 HIS A C 1
ATOM 1463 O O . HIS A 1 184 ? 23.658 -6.348 -10.074 1.00 95.75 184 HIS A O 1
ATOM 1469 N N . LEU A 1 185 ? 22.652 -4.567 -11.004 1.00 96.88 185 LEU A N 1
ATOM 1470 C CA . LEU A 1 185 ? 23.789 -4.059 -11.773 1.00 96.88 185 LEU A CA 1
ATOM 1471 C C . LEU A 1 185 ? 24.461 -2.876 -11.065 1.00 96.88 185 LEU A C 1
ATOM 1473 O O . LEU A 1 185 ? 23.787 -2.051 -10.442 1.00 96.88 185 LEU A O 1
AT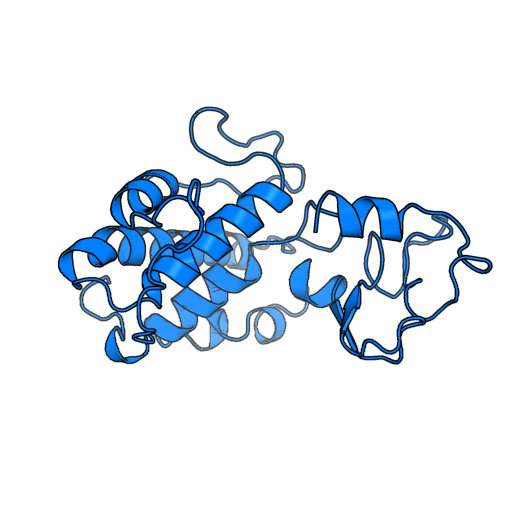OM 1477 N N . HIS A 1 186 ? 25.783 -2.743 -11.219 1.00 97.25 186 HIS A N 1
ATOM 1478 C CA . HIS A 1 186 ? 26.496 -1.535 -10.788 1.00 97.25 186 HIS A CA 1
ATOM 1479 C C . HIS A 1 186 ? 25.994 -0.313 -11.588 1.00 97.25 186 HIS A C 1
ATOM 1481 O O . HIS A 1 186 ? 25.718 -0.470 -12.779 1.00 97.25 186 HIS A O 1
ATOM 1487 N N . PRO A 1 187 ? 25.927 0.909 -11.013 1.00 96.81 187 PRO A N 1
ATOM 1488 C CA . PRO A 1 187 ? 25.399 2.089 -11.710 1.00 96.81 187 PRO A CA 1
ATOM 1489 C C . PRO A 1 187 ? 26.016 2.400 -13.078 1.00 96.81 187 PRO A C 1
ATOM 1491 O O . PRO A 1 187 ? 25.344 2.928 -13.956 1.00 96.81 187 PRO A O 1
ATOM 1494 N N . SER A 1 188 ? 27.277 2.020 -13.301 1.00 97.19 188 SER A N 1
ATOM 1495 C CA . SER A 1 188 ? 27.951 2.166 -14.602 1.00 97.19 188 SER A CA 1
ATOM 1496 C C . SER A 1 188 ? 27.408 1.253 -15.710 1.00 97.19 188 SER A C 1
ATOM 1498 O O . SER A 1 188 ? 27.852 1.361 -16.847 1.00 97.19 188 SER A O 1
ATOM 1500 N N . GLN A 1 189 ? 26.520 0.316 -15.379 1.00 97.62 189 GLN A N 1
ATOM 1501 C CA . GLN A 1 189 ? 25.926 -0.660 -16.295 1.00 97.62 189 GLN A CA 1
ATOM 1502 C C . GLN A 1 189 ? 24.424 -0.420 -16.500 1.00 97.62 189 GLN A C 1
ATOM 1504 O O . GLN A 1 189 ? 23.765 -1.214 -17.165 1.00 97.62 189 GLN A O 1
ATOM 1509 N N . TRP A 1 190 ? 23.856 0.628 -15.898 1.00 97.06 190 TRP A N 1
ATOM 1510 C CA . TRP A 1 190 ? 22.446 0.944 -16.079 1.00 97.06 190 TRP A CA 1
ATOM 1511 C C . TRP A 1 190 ? 22.202 1.506 -17.480 1.00 97.06 190 TRP A C 1
ATOM 1513 O O . TRP A 1 190 ? 22.868 2.445 -17.905 1.00 97.06 190 TRP A O 1
ATOM 1523 N N . GLU A 1 191 ? 21.197 0.969 -18.170 1.00 96.75 191 GLU A N 1
ATOM 1524 C CA . GLU A 1 191 ? 20.751 1.460 -19.483 1.00 96.75 191 GLU A CA 1
ATOM 1525 C C . GLU A 1 191 ? 20.291 2.926 -19.434 1.00 96.75 191 GLU A C 1
ATOM 1527 O O . GLU A 1 191 ? 20.435 3.687 -20.389 1.00 96.75 191 GLU A O 1
ATOM 1532 N N . ASN A 1 192 ? 19.691 3.324 -18.309 1.00 95.69 192 ASN A N 1
ATOM 1533 C CA . ASN A 1 192 ? 19.345 4.698 -17.973 1.00 95.69 192 ASN A CA 1
ATOM 1534 C C . ASN A 1 192 ? 19.060 4.824 -16.466 1.00 95.69 192 ASN A C 1
ATOM 1536 O O . ASN A 1 192 ? 19.008 3.837 -15.737 1.00 95.69 192 ASN A O 1
ATOM 1540 N N . ASN A 1 193 ? 18.810 6.052 -16.012 1.00 95.62 193 ASN A N 1
ATOM 1541 C CA . ASN A 1 193 ? 18.545 6.352 -14.603 1.00 95.62 193 ASN A CA 1
ATOM 1542 C C . ASN A 1 193 ? 17.052 6.334 -14.234 1.00 95.62 193 ASN A C 1
ATOM 1544 O O . ASN A 1 193 ? 16.697 6.767 -13.141 1.00 95.62 193 ASN A O 1
ATOM 1548 N N . LEU A 1 194 ? 16.152 5.889 -15.121 1.00 95.75 194 LEU A N 1
ATOM 1549 C CA . LEU A 1 194 ? 14.707 5.991 -14.888 1.00 95.75 194 LEU A CA 1
ATOM 1550 C C . LEU A 1 194 ? 14.282 5.239 -13.626 1.00 95.75 194 LEU A C 1
ATOM 1552 O O . LEU A 1 194 ? 13.568 5.796 -12.794 1.00 95.75 194 LEU A O 1
ATOM 1556 N N . GLY A 1 195 ? 14.733 3.989 -13.489 1.00 94.94 195 GLY A N 1
ATOM 1557 C CA . GLY A 1 195 ? 14.441 3.163 -12.323 1.00 94.94 195 GLY A CA 1
ATOM 1558 C C . GLY A 1 195 ? 14.867 3.848 -11.024 1.00 94.94 195 GLY A C 1
ATOM 1559 O O . GLY A 1 195 ? 14.036 4.039 -10.142 1.00 94.94 195 GLY A O 1
ATOM 1560 N N . GLU A 1 196 ? 16.114 4.314 -10.951 1.00 95.25 196 GLU A N 1
ATOM 1561 C CA . GLU A 1 196 ? 16.653 4.984 -9.760 1.00 95.25 196 GLU A CA 1
ATOM 1562 C C . GLU A 1 196 ? 15.967 6.316 -9.457 1.00 95.25 196 GLU A C 1
ATOM 1564 O O . GLU A 1 196 ? 15.698 6.620 -8.294 1.00 95.25 196 GLU A O 1
ATOM 1569 N N . ASN A 1 197 ? 15.620 7.090 -10.486 1.00 95.31 197 ASN A N 1
ATOM 1570 C CA . ASN A 1 197 ? 14.888 8.339 -10.304 1.00 95.31 197 ASN A CA 1
ATOM 1571 C C . ASN A 1 197 ? 13.530 8.081 -9.638 1.00 95.31 197 ASN A C 1
ATOM 1573 O O . ASN A 1 197 ? 13.203 8.743 -8.654 1.00 95.31 197 ASN A O 1
ATOM 1577 N N . TYR A 1 198 ? 12.773 7.089 -10.122 1.00 94.88 198 TYR A N 1
ATOM 1578 C CA . TYR A 1 198 ? 11.492 6.720 -9.515 1.00 94.88 198 TYR A CA 1
ATOM 1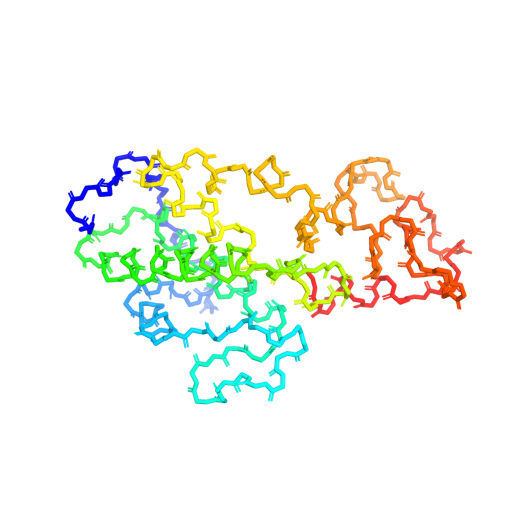579 C C . TYR A 1 198 ? 11.655 6.108 -8.126 1.00 94.88 198 TYR A C 1
ATOM 1581 O O . TYR A 1 198 ? 10.892 6.475 -7.235 1.00 94.88 198 TYR A O 1
ATOM 1589 N N . ARG A 1 199 ? 12.674 5.258 -7.932 1.00 93.25 199 ARG A N 1
ATOM 1590 C CA . ARG A 1 199 ? 13.002 4.673 -6.628 1.00 93.25 199 ARG A CA 1
ATOM 1591 C C . ARG A 1 199 ? 13.177 5.743 -5.557 1.00 93.25 199 ARG A C 1
ATOM 1593 O O . ARG A 1 199 ? 12.713 5.593 -4.438 1.00 93.25 199 ARG A O 1
ATOM 1600 N N . ARG A 1 200 ? 13.884 6.823 -5.896 1.00 91.69 200 ARG A N 1
ATOM 1601 C CA . ARG A 1 200 ? 14.212 7.893 -4.946 1.00 91.69 200 ARG A CA 1
ATOM 1602 C C . ARG A 1 200 ? 13.077 8.877 -4.709 1.00 91.69 200 ARG A C 1
ATOM 1604 O O . ARG A 1 200 ? 12.989 9.415 -3.611 1.00 91.69 200 ARG A O 1
ATOM 1611 N N . CYS A 1 201 ? 12.278 9.179 -5.731 1.00 89.62 201 CYS A N 1
ATOM 1612 C CA . CYS A 1 201 ? 11.271 10.235 -5.624 1.00 89.62 201 CYS A CA 1
ATOM 1613 C C . CYS A 1 201 ? 9.891 9.745 -5.200 1.00 89.62 201 CYS A C 1
ATOM 1615 O O . CYS A 1 201 ? 9.120 10.537 -4.664 1.00 89.62 201 CYS A O 1
ATOM 1617 N N . CYS A 1 202 ? 9.541 8.504 -5.548 1.00 86.88 202 CYS A N 1
ATOM 1618 C CA . CYS A 1 202 ? 8.149 8.201 -5.851 1.00 86.88 202 CYS A CA 1
ATOM 1619 C C . CYS A 1 202 ? 7.690 6.789 -5.457 1.00 86.88 202 CYS A C 1
ATOM 1621 O O . CYS A 1 202 ? 6.521 6.479 -5.674 1.00 86.88 202 CYS A O 1
ATOM 1623 N N . THR A 1 203 ? 8.553 5.923 -4.924 1.00 79.56 203 THR A N 1
ATOM 1624 C CA . THR A 1 203 ? 8.188 4.539 -4.560 1.00 79.56 203 THR A CA 1
ATOM 1625 C C . THR A 1 203 ? 8.662 4.159 -3.179 1.00 79.56 203 THR A C 1
ATOM 1627 O O . THR A 1 203 ? 9.813 4.527 -2.862 1.00 79.56 203 THR A O 1
#

Sequence (203 aa):
MARNLRRDLLLQLPPVEGGMEQGPREIIPEEWAERFRRPWLDVCFFGLDAPIEYMPHYGHEVCRAVGVASLALLVDYPKERKEKLLINFVQYGIDLWGIVRAGHRGWPAHGGHGSGRKWPILFAGILLGDEEMQSPNKKYPGVLFGEDMQTIYGKGWTGARALYAGHVGKDGRAGKIGWGEYEHLHPSQWENNLGENYRRCCT

Foldseek 3Di:
DLVQFPLVPAAAAEQDDFDDPPGDDDLQLQVLLQLLVDAAQCQDLQQPVGDPVRGDRAQLVLQVSLVSLSVVSNHNDDCVRNSSSLVSLLVNLVVLVVSVVVPRQAHFFAQQRFPNRLVSLLVNCNRNVPVCSVPVCVVPVRRHGNVVFQWDADQFPVRDGTGGQARRHAVADPPDAQRGRDRNDDPVPGPDCRRVVSVPPHD

Radius of gyration: 18.23 Å; chains: 1; bounding box: 48×36×50 Å

Secondary structure (DSSP, 8-state):
-GGG--GGGS--BPPP---STTPPPP--HHHHHHHTSS-----STT-TT--TTTS-SSHHHHHHHHHHHHHHHHB---HHHHHHHHHHHHHHHHHHHHHHHTT--EE--BTBSSTTSHHHHHHHHHHHT-TTTTSHHHH-TT-EEHHHHSEEES--TTS-SEEE--SS-TT-BTTBTT-S--TTS-GGG-S-SHHHHHHHHT-